Protein AF-A0A918GDE9-F1 (afdb_monomer)

Radius of gyration: 22.78 Å; Cα contacts (8 Å, |Δi|>4): 796; chains: 1; bounding box: 73×54×56 Å

Mean predicted aligned error: 9.69 Å

Nearest PDB structures (foldseek):
  4xm3-assembly1_A  TM=2.908E-01  e=9.818E+00  Enterobacteria phage HK620
  4xmy-assembly1_A  TM=1.840E-01  e=8.474E+00  Enterobacteria phage HK620

Sequence (317 aa):
MRHGALRALERIAQDNPDYRQMVVDAICAYLRTPYSAPAEEHGHLHAPLCPAGAGFAVPVADAAPTAAQGQPHQEHEVRLTAQQILREHLHPGQRSWPLRRPARAFWADIDLDLTGAVLVDLDLSECVIRDARFTGATFAGVTLFRATAFTRDVHFTEATFTTVVEFDDATFTTARFIDVKFASVAGFG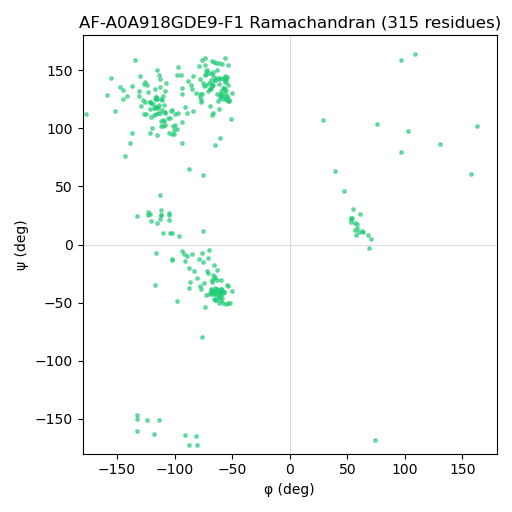KATFAGAADFTRATFTYNAAFTGANFTGIADFTRATFHSNAWFGAVPFAGDATFTAATFIGNAGFGRATFAGDVDFTGATLPPAGEIDLSAPSSWTDFTATTFNRGVPPKLAPFVSPPPGGSLPDMGQ

Structure (mmCIF, N/CA/C/O backbone):
data_AF-A0A918GDE9-F1
#
_entry.id   AF-A0A918GDE9-F1
#
loop_
_atom_site.group_PDB
_atom_site.id
_atom_site.type_symbol
_atom_site.label_atom_id
_atom_site.label_alt_id
_atom_site.label_comp_id
_atom_site.label_asym_id
_atom_site.label_entity_id
_atom_site.label_seq_id
_atom_site.pdbx_PDB_ins_code
_atom_site.Cartn_x
_atom_site.Cartn_y
_atom_site.Cartn_z
_atom_site.occupancy
_atom_site.B_iso_or_equiv
_atom_site.auth_seq_id
_atom_site.auth_comp_id
_atom_site.auth_asym_id
_atom_site.auth_atom_id
_atom_site.pdbx_PDB_model_num
ATOM 1 N N . MET A 1 1 ? -15.956 11.955 28.899 1.00 56.97 1 MET A N 1
ATOM 2 C CA . MET A 1 1 ? -17.062 10.993 28.667 1.00 56.97 1 MET A CA 1
ATOM 3 C C . MET A 1 1 ? -16.835 10.050 27.478 1.00 56.97 1 MET A C 1
ATOM 5 O O . MET A 1 1 ? -17.186 8.889 27.614 1.00 56.97 1 MET A O 1
ATOM 9 N N . ARG A 1 2 ? -16.223 10.470 26.355 1.00 67.44 2 ARG A N 1
ATOM 10 C CA . ARG A 1 2 ? -16.058 9.613 25.154 1.00 67.44 2 ARG A CA 1
ATOM 11 C C . ARG A 1 2 ? -15.151 8.381 25.347 1.00 67.44 2 ARG A C 1
ATOM 13 O O . ARG A 1 2 ? -15.552 7.285 24.982 1.00 67.44 2 ARG A O 1
ATOM 20 N N . HIS A 1 3 ? -14.010 8.524 26.026 1.00 64.62 3 HIS A N 1
ATOM 21 C CA . HIS A 1 3 ? -13.118 7.396 26.355 1.00 64.62 3 HIS A CA 1
ATOM 22 C C . HIS A 1 3 ? -13.803 6.267 27.150 1.00 64.62 3 HIS A C 1
ATOM 24 O O . HIS A 1 3 ? -13.601 5.090 26.864 1.00 64.62 3 HIS A O 1
ATOM 30 N N . GLY A 1 4 ? -14.653 6.618 28.123 1.00 68.94 4 GLY A N 1
ATOM 31 C CA . GLY A 1 4 ? -15.395 5.635 28.919 1.00 68.94 4 GLY A CA 1
ATOM 32 C C . GLY A 1 4 ? -16.440 4.870 28.103 1.00 68.94 4 GLY A C 1
ATOM 33 O O . GLY A 1 4 ? -16.661 3.692 28.361 1.00 68.94 4 GLY A O 1
ATOM 34 N N . ALA A 1 5 ? -17.035 5.510 27.091 1.00 76.69 5 ALA A N 1
ATOM 35 C CA . ALA A 1 5 ? -17.975 4.858 26.182 1.00 76.69 5 ALA A CA 1
ATOM 36 C C . ALA A 1 5 ? -17.269 3.855 25.253 1.00 76.69 5 ALA A C 1
ATOM 38 O O . ALA A 1 5 ? -17.749 2.736 25.110 1.00 76.69 5 ALA A O 1
ATOM 39 N N . LEU A 1 6 ? -16.102 4.212 24.698 1.00 78.25 6 LEU A N 1
ATOM 40 C CA . LEU A 1 6 ? -15.302 3.304 23.862 1.00 78.25 6 LEU A CA 1
ATOM 41 C C . LEU A 1 6 ? -14.891 2.039 24.628 1.00 78.25 6 LEU A C 1
ATOM 43 O O . LEU A 1 6 ? -15.143 0.932 24.164 1.00 78.25 6 LEU A O 1
ATOM 47 N N . ARG A 1 7 ? -14.362 2.194 25.849 1.00 75.94 7 ARG A N 1
ATOM 48 C CA . ARG A 1 7 ? -13.976 1.057 26.705 1.00 75.94 7 ARG A CA 1
ATOM 49 C C . ARG A 1 7 ? -15.173 0.223 27.187 1.00 75.94 7 ARG A C 1
ATOM 51 O O . ARG A 1 7 ? -15.026 -0.963 27.473 1.00 75.94 7 ARG A O 1
ATOM 58 N N . ALA A 1 8 ? -16.364 0.817 27.292 1.00 78.94 8 ALA A N 1
ATOM 59 C CA . ALA A 1 8 ? -17.583 0.073 27.607 1.00 78.94 8 ALA A CA 1
ATOM 60 C C . ALA A 1 8 ? -18.053 -0.784 26.418 1.00 78.94 8 ALA A C 1
ATOM 62 O O . ALA A 1 8 ? -18.388 -1.950 26.616 1.00 78.94 8 ALA A O 1
ATOM 63 N N . LEU A 1 9 ? -18.028 -0.231 25.198 1.00 80.75 9 LEU A N 1
ATOM 64 C CA . LEU A 1 9 ? -18.339 -0.965 23.965 1.00 80.75 9 LEU A CA 1
ATOM 65 C C . LEU A 1 9 ? -17.363 -2.124 23.742 1.00 80.75 9 LEU A C 1
ATOM 67 O O . LEU A 1 9 ? -17.789 -3.243 23.466 1.00 80.75 9 LEU A O 1
ATOM 71 N N . GLU A 1 10 ? -16.072 -1.867 23.952 1.00 83.19 10 GLU A N 1
ATOM 72 C CA . GLU A 1 10 ? -15.008 -2.869 23.896 1.00 83.19 10 GLU A CA 1
ATOM 73 C C . GLU A 1 10 ? -15.321 -4.082 24.783 1.00 83.19 10 GLU A C 1
ATOM 75 O O . GLU A 1 10 ? -15.318 -5.222 24.322 1.00 83.19 10 GLU A O 1
ATOM 80 N N . ARG A 1 11 ? -15.679 -3.839 26.051 1.00 82.88 11 ARG A N 1
ATOM 81 C CA . ARG A 1 11 ? -15.982 -4.907 27.010 1.00 82.88 11 ARG A CA 1
ATOM 82 C C . ARG A 1 11 ? -17.195 -5.740 26.590 1.00 82.88 11 ARG A C 1
ATOM 84 O O . ARG A 1 11 ? -17.180 -6.953 26.765 1.00 82.88 11 ARG A O 1
ATOM 91 N N . ILE A 1 12 ? -18.222 -5.108 26.019 1.00 82.19 12 ILE A N 1
ATOM 92 C CA . ILE A 1 12 ? -19.409 -5.816 25.515 1.00 82.19 12 ILE A CA 1
ATOM 93 C C . ILE A 1 12 ? -19.026 -6.737 24.351 1.00 82.19 12 ILE A C 1
ATOM 95 O O . ILE A 1 12 ? -19.396 -7.912 24.364 1.00 82.19 12 ILE A O 1
ATOM 99 N N . ALA A 1 13 ? -18.266 -6.233 23.375 1.00 84.44 13 ALA A N 1
ATOM 100 C CA . ALA A 1 13 ? -17.820 -7.013 22.217 1.00 84.44 13 ALA A CA 1
ATOM 101 C C . ALA A 1 13 ? -16.817 -8.120 22.577 1.00 84.44 13 ALA A C 1
ATOM 103 O O . ALA A 1 13 ? -16.792 -9.178 21.942 1.00 84.44 13 ALA A O 1
ATOM 104 N N . GLN A 1 14 ? -16.012 -7.916 23.620 1.00 86.62 14 GLN A N 1
ATOM 105 C CA . GLN A 1 14 ? -15.054 -8.915 24.074 1.00 86.62 14 GLN A CA 1
ATOM 106 C C . GLN A 1 14 ? -15.744 -10.219 24.507 1.00 86.62 14 GLN A C 1
ATOM 108 O O . GLN A 1 14 ? -15.276 -11.304 24.147 1.00 86.62 14 GLN A O 1
ATOM 113 N N . ASP A 1 15 ? -16.873 -10.109 25.211 1.00 86.56 15 ASP A N 1
ATOM 114 C CA . ASP A 1 15 ? -17.643 -11.252 25.717 1.00 86.56 15 ASP A CA 1
ATOM 115 C C . ASP A 1 15 ? -18.699 -11.769 24.721 1.00 86.56 15 ASP A C 1
ATOM 117 O O . ASP A 1 15 ? -19.256 -12.848 24.917 1.00 86.56 15 ASP A O 1
ATOM 121 N N . ASN A 1 16 ? -18.957 -11.036 23.632 1.00 88.69 16 ASN A N 1
ATOM 122 C CA . ASN A 1 16 ? -20.013 -11.342 22.668 1.00 88.69 16 ASN A CA 1
ATOM 123 C C . ASN A 1 16 ? -19.503 -11.157 21.224 1.00 88.69 16 ASN A C 1
ATOM 125 O O . ASN A 1 16 ? -19.533 -10.038 20.701 1.00 88.69 16 ASN A O 1
ATOM 129 N N . PRO A 1 17 ? -19.055 -12.240 20.558 1.00 90.44 17 PRO A N 1
ATOM 130 C CA . PRO A 1 17 ? -18.463 -12.169 19.223 1.00 90.44 17 PRO A CA 1
ATOM 131 C C . PRO A 1 17 ? -19.331 -11.482 18.164 1.00 90.44 17 PRO A C 1
ATOM 133 O O . PRO A 1 17 ? -18.796 -10.747 17.336 1.00 90.44 17 PRO A O 1
ATOM 136 N N . ASP A 1 18 ? -20.652 -11.646 18.243 1.00 92.06 18 ASP A N 1
ATOM 137 C CA . ASP A 1 18 ? -21.609 -11.080 17.284 1.00 92.06 18 ASP A CA 1
ATOM 138 C C . ASP A 1 18 ? -21.619 -9.540 17.267 1.00 92.06 18 ASP A C 1
ATOM 140 O O . ASP A 1 18 ? -22.008 -8.932 16.271 1.00 92.06 18 ASP A O 1
ATOM 144 N N . TYR A 1 19 ? -21.154 -8.886 18.339 1.00 92.75 19 TYR A N 1
ATOM 145 C CA . TYR A 1 19 ? -21.077 -7.422 18.414 1.00 92.75 19 TYR A CA 1
ATOM 146 C C . TYR A 1 19 ? -19.715 -6.855 17.998 1.00 92.75 19 TYR A C 1
ATOM 148 O O . TYR A 1 19 ? -19.577 -5.636 17.912 1.00 92.75 19 TYR A O 1
ATOM 156 N N . ARG A 1 20 ? -18.702 -7.689 17.726 1.00 95.62 20 ARG A N 1
ATOM 157 C CA . ARG A 1 20 ? -17.333 -7.215 17.450 1.00 95.62 20 ARG A CA 1
ATOM 158 C C . ARG A 1 20 ? -17.262 -6.329 16.216 1.00 95.62 20 ARG A C 1
ATOM 160 O O . ARG A 1 20 ? -16.761 -5.213 16.317 1.00 95.62 20 ARG A O 1
ATOM 167 N N . GLN A 1 21 ? -17.830 -6.779 15.095 1.00 97.00 21 GLN A N 1
ATOM 168 C CA . GLN A 1 21 ? -17.866 -5.970 13.874 1.00 97.00 21 GLN A CA 1
ATOM 169 C C . GLN A 1 21 ? -18.633 -4.665 14.104 1.00 97.00 21 GLN A C 1
ATOM 171 O O . GLN A 1 21 ? -18.144 -3.610 13.740 1.00 97.00 21 GLN A O 1
ATOM 176 N N . MET A 1 22 ? -19.769 -4.704 14.807 1.00 95.06 22 MET A N 1
ATOM 177 C CA . MET A 1 22 ? -20.554 -3.501 15.113 1.00 95.06 22 MET A CA 1
ATOM 178 C C . MET A 1 22 ? -19.769 -2.475 15.946 1.00 95.06 22 MET A C 1
ATOM 180 O O . MET A 1 22 ? -19.871 -1.271 15.711 1.00 95.06 22 MET A O 1
ATOM 184 N N . VAL A 1 23 ? -18.981 -2.931 16.925 1.00 95.06 23 VAL A N 1
ATOM 185 C CA . VAL A 1 23 ? -18.123 -2.046 17.727 1.00 95.06 23 VAL A CA 1
ATOM 186 C C . VAL A 1 23 ? -16.991 -1.471 16.881 1.00 95.06 23 VAL A C 1
ATOM 188 O O . VAL A 1 23 ? -16.729 -0.271 16.965 1.00 95.06 23 VAL A O 1
ATOM 191 N N . VAL A 1 24 ? -16.368 -2.284 16.028 1.00 97.25 24 VAL A N 1
ATOM 192 C CA . VAL A 1 24 ? -15.355 -1.819 15.071 1.00 97.25 24 VAL A CA 1
ATOM 193 C C . VAL A 1 24 ? -15.948 -0.794 14.106 1.00 97.25 24 VAL A C 1
ATOM 195 O O . VAL A 1 24 ? -15.371 0.277 13.948 1.00 97.25 24 VAL A O 1
ATOM 198 N N . ASP A 1 25 ? -17.134 -1.044 13.554 1.00 97.62 25 ASP A N 1
ATOM 199 C CA . ASP A 1 25 ? -17.842 -0.130 12.654 1.00 97.62 25 ASP A CA 1
ATOM 200 C C . ASP A 1 25 ? -18.123 1.215 13.330 1.00 97.62 25 ASP A C 1
ATOM 202 O O . ASP A 1 25 ? -17.969 2.267 12.709 1.00 97.62 25 ASP A O 1
ATOM 206 N N . ALA A 1 26 ? -18.488 1.208 14.616 1.00 96.56 26 ALA A N 1
ATOM 207 C CA . ALA A 1 26 ? -18.689 2.429 15.390 1.00 96.56 26 ALA A CA 1
ATOM 208 C C . ALA A 1 26 ? -17.378 3.211 15.596 1.00 96.56 26 ALA A C 1
ATOM 210 O O . ALA A 1 26 ? -17.369 4.439 15.478 1.00 96.56 26 ALA A O 1
ATOM 211 N N . ILE A 1 27 ? -16.265 2.518 15.864 1.00 96.62 27 ILE A N 1
ATOM 212 C CA . ILE A 1 27 ? -14.932 3.130 15.986 1.00 96.62 27 ILE A CA 1
ATOM 213 C C . ILE A 1 27 ? -14.479 3.705 14.636 1.00 96.62 27 ILE A C 1
ATOM 215 O O . ILE A 1 27 ? -14.057 4.858 14.563 1.00 96.62 27 ILE A O 1
ATOM 219 N N . CYS A 1 28 ? -14.624 2.939 13.557 1.00 98.38 28 CYS A N 1
ATOM 220 C CA . CYS A 1 28 ? -14.341 3.358 12.190 1.00 98.38 28 CYS A CA 1
ATOM 221 C C . CYS A 1 28 ? -15.187 4.571 11.780 1.00 98.38 28 CYS A C 1
ATOM 223 O O . CYS A 1 28 ? -14.652 5.552 11.268 1.00 98.38 28 CYS A O 1
ATOM 225 N N . ALA A 1 29 ? -16.493 4.563 12.061 1.00 97.88 29 ALA A N 1
ATOM 226 C CA . ALA A 1 29 ? -17.381 5.694 11.797 1.00 97.88 29 ALA A CA 1
ATOM 227 C C . ALA A 1 29 ? -16.946 6.958 12.551 1.00 97.88 29 ALA A C 1
ATOM 229 O O . ALA A 1 29 ? -16.998 8.053 11.992 1.00 97.88 29 ALA A O 1
ATOM 230 N N . TYR A 1 30 ? -16.476 6.814 13.793 1.00 96.12 30 TYR A N 1
ATOM 231 C CA . TYR A 1 30 ? -15.892 7.921 14.546 1.00 96.12 30 TYR A CA 1
ATOM 232 C C . TYR A 1 30 ? -14.600 8.444 13.894 1.00 96.12 30 TYR A C 1
ATOM 234 O O . TYR A 1 30 ? -14.481 9.650 13.674 1.00 96.12 30 TYR A O 1
ATOM 242 N N . LEU A 1 31 ? -13.668 7.564 13.514 1.00 97.12 31 LEU A N 1
ATOM 243 C CA . LEU A 1 31 ? -12.404 7.944 12.865 1.00 97.12 31 LEU A CA 1
ATOM 244 C C . LEU A 1 31 ? -12.608 8.615 11.496 1.00 97.12 31 LEU A C 1
ATOM 246 O O . LEU A 1 31 ? -11.845 9.515 11.142 1.00 97.12 31 LEU A O 1
ATOM 250 N N . ARG A 1 32 ? -13.673 8.252 10.769 1.00 97.50 32 ARG A N 1
ATOM 251 C CA . ARG A 1 32 ? -14.081 8.892 9.506 1.00 97.50 32 ARG A CA 1
ATOM 252 C C . ARG A 1 32 ? -14.650 10.304 9.669 1.00 97.50 32 ARG A C 1
ATOM 254 O O . ARG A 1 32 ? -14.825 10.999 8.671 1.00 97.50 32 ARG A O 1
ATOM 261 N N . THR A 1 33 ? -14.961 10.757 10.887 1.00 95.75 33 THR A N 1
ATOM 262 C CA . THR A 1 33 ? -15.392 12.152 11.071 1.00 95.75 33 THR A CA 1
ATOM 263 C C . THR A 1 33 ? -14.245 13.113 10.715 1.00 95.75 33 THR A C 1
ATOM 265 O O . THR A 1 33 ? -13.094 12.792 11.029 1.00 95.75 33 THR A O 1
ATOM 268 N N . PRO A 1 34 ? -14.514 14.268 10.066 1.00 92.69 34 PRO A N 1
ATOM 269 C CA . PRO A 1 34 ? -13.467 15.177 9.602 1.00 92.69 34 PRO A CA 1
ATOM 270 C C . PRO A 1 34 ? -12.499 15.580 10.713 1.00 92.69 34 PRO A C 1
ATOM 272 O O . PRO A 1 34 ? -12.917 15.899 11.828 1.00 92.69 34 PRO A O 1
ATOM 275 N N . TYR A 1 35 ? -11.208 15.587 10.395 1.00 90.25 35 TYR A N 1
ATOM 276 C CA . TYR A 1 35 ? -10.155 15.883 11.353 1.00 90.25 35 TYR A CA 1
ATOM 277 C C . TYR A 1 35 ? -8.982 16.575 10.677 1.00 90.25 35 TYR A C 1
ATOM 279 O O . TYR A 1 35 ? -8.534 16.151 9.615 1.00 90.25 35 TYR A O 1
ATOM 287 N N . SER A 1 36 ? -8.478 17.623 11.319 1.00 86.31 36 SER A N 1
ATOM 288 C CA . SER A 1 36 ? -7.224 18.261 10.942 1.00 86.31 36 SER A CA 1
ATOM 289 C C . SER A 1 36 ? -6.174 17.820 11.948 1.00 86.31 36 SER A C 1
ATOM 291 O O . SER A 1 36 ? -6.236 18.223 13.112 1.00 86.31 36 SER A O 1
ATOM 293 N N . ALA A 1 37 ? -5.244 16.972 11.510 1.00 77.31 37 ALA A N 1
ATOM 294 C CA . ALA A 1 37 ? -4.114 16.582 12.340 1.00 77.31 37 ALA A CA 1
ATOM 295 C C . ALA A 1 37 ? -3.295 17.831 12.728 1.00 77.31 37 ALA A C 1
ATOM 297 O O . ALA A 1 37 ? -3.195 18.762 11.917 1.00 77.31 37 ALA A O 1
ATOM 298 N N . PRO A 1 38 ? -2.739 17.894 13.952 1.00 74.44 38 PRO A N 1
ATOM 299 C CA . PRO A 1 38 ? -1.808 18.949 14.324 1.00 74.44 38 PRO A CA 1
ATOM 300 C C . PRO A 1 38 ? -0.659 18.986 13.315 1.00 74.44 38 PRO A C 1
ATOM 302 O O . PRO A 1 38 ? -0.237 17.942 12.821 1.00 74.44 38 PRO A O 1
ATOM 305 N N . ALA A 1 39 ? -0.157 20.180 12.995 1.00 63.78 39 ALA A N 1
ATOM 306 C CA . ALA 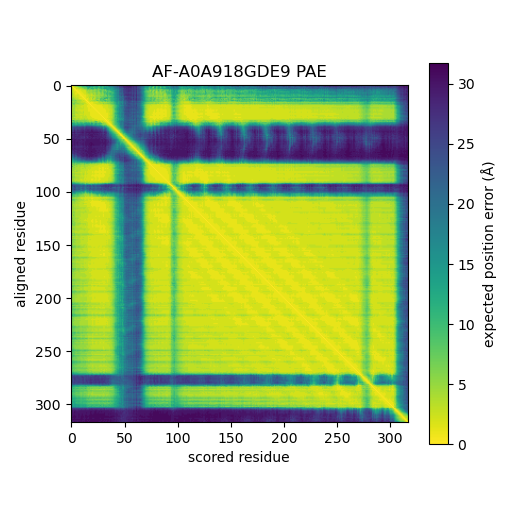A 1 39 ? 1.055 20.282 12.196 1.00 63.78 39 ALA A CA 1
ATOM 307 C C . ALA A 1 39 ? 2.189 19.602 12.969 1.00 63.78 39 ALA A C 1
ATOM 309 O O . ALA A 1 39 ? 2.518 20.009 14.081 1.00 63.78 39 ALA A O 1
ATOM 310 N N . GLU A 1 40 ? 2.738 18.537 12.402 1.00 55.22 40 GLU A N 1
ATOM 311 C CA . GLU A 1 40 ? 3.869 17.840 12.985 1.00 55.22 40 GLU A CA 1
ATOM 312 C C . GLU A 1 40 ? 5.109 18.743 12.969 1.00 55.22 40 GLU A C 1
ATOM 314 O O . GLU A 1 40 ? 5.661 19.041 11.910 1.00 55.22 40 GLU A O 1
ATOM 319 N N . GLU A 1 41 ? 5.588 19.148 14.148 1.00 42.47 41 GLU A N 1
ATOM 320 C CA . GLU A 1 41 ? 6.977 19.577 14.348 1.00 42.47 41 GLU A CA 1
ATOM 321 C C . GLU A 1 41 ? 7.891 18.338 14.367 1.00 42.47 41 GLU A C 1
ATOM 323 O O . GLU A 1 41 ? 8.552 18.045 15.360 1.00 42.47 41 GLU A O 1
ATOM 328 N N . HIS A 1 42 ? 7.929 17.552 13.289 1.00 43.41 42 HIS A N 1
ATOM 329 C CA . H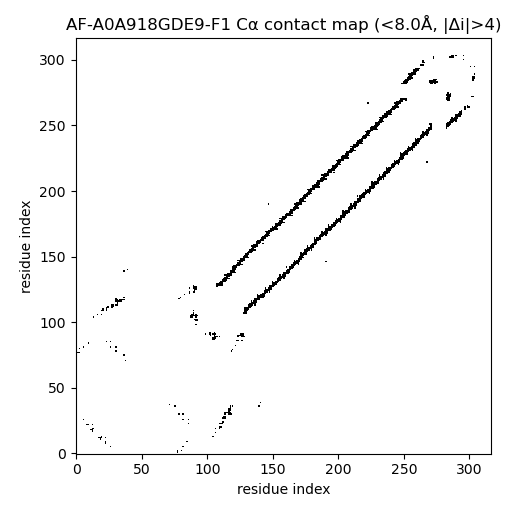IS A 1 42 ? 8.851 16.417 13.217 1.00 43.41 42 HIS A CA 1
ATOM 330 C C . HIS A 1 42 ? 10.149 16.812 12.523 1.00 43.41 42 HIS A C 1
ATOM 332 O O . HIS A 1 42 ? 10.355 16.648 11.320 1.00 43.41 42 HIS A O 1
ATOM 338 N N . GLY A 1 43 ? 11.057 17.318 13.358 1.00 36.25 43 GLY A N 1
ATOM 339 C CA . GLY A 1 43 ? 12.486 17.245 13.118 1.00 36.25 43 GLY A CA 1
ATOM 340 C C . GLY A 1 43 ? 12.950 15.787 13.020 1.00 36.25 43 GLY A C 1
ATOM 341 O O . GLY A 1 43 ? 12.669 14.963 13.881 1.00 36.25 43 GLY A O 1
ATOM 342 N N . HIS A 1 44 ? 13.691 15.500 11.954 1.00 35.06 44 HIS A N 1
ATOM 343 C CA . HIS A 1 44 ? 14.797 14.541 11.901 1.00 35.06 44 HIS A CA 1
ATOM 344 C C . HIS A 1 44 ? 14.662 13.218 12.681 1.00 35.06 44 HIS A C 1
ATOM 346 O O . HIS A 1 44 ? 15.512 12.932 13.518 1.00 35.06 44 HIS A O 1
ATOM 352 N N . LEU A 1 45 ? 13.708 12.341 12.363 1.00 35.22 45 LEU A N 1
ATOM 353 C CA . LEU A 1 45 ? 13.802 10.933 12.777 1.00 35.22 45 LEU A CA 1
ATOM 354 C C . LEU A 1 45 ? 13.360 10.000 11.649 1.00 35.22 45 LEU A C 1
ATOM 356 O O . LEU A 1 45 ? 12.195 9.659 11.517 1.00 35.22 45 LEU A O 1
ATOM 360 N N . HIS A 1 46 ? 14.323 9.652 10.795 1.00 31.53 46 HIS A N 1
ATOM 361 C CA . HIS A 1 46 ? 14.765 8.285 10.493 1.00 31.53 46 HIS A CA 1
ATOM 362 C C . HIS A 1 46 ? 15.562 8.318 9.184 1.00 31.53 46 HIS A C 1
ATOM 364 O O . HIS A 1 46 ? 15.019 8.404 8.084 1.00 31.53 46 HIS A O 1
ATOM 370 N N . ALA A 1 47 ? 16.889 8.272 9.318 1.00 29.59 47 ALA A N 1
ATOM 371 C CA . ALA A 1 47 ? 17.762 7.954 8.200 1.00 29.59 47 ALA A CA 1
ATOM 372 C C . ALA A 1 47 ? 17.369 6.566 7.654 1.00 29.59 47 ALA A C 1
ATOM 374 O O . ALA A 1 47 ? 17.187 5.644 8.459 1.00 29.59 47 ALA A O 1
ATOM 375 N N . PRO A 1 48 ? 17.254 6.382 6.327 1.00 35.41 48 PRO A N 1
ATOM 376 C CA . PRO A 1 48 ? 17.102 5.055 5.755 1.00 35.41 48 PRO A CA 1
ATOM 377 C C . PRO A 1 48 ? 18.289 4.200 6.204 1.00 35.41 48 PRO A C 1
ATOM 379 O O . PRO A 1 48 ? 19.435 4.650 6.131 1.00 35.41 48 PRO A O 1
ATOM 382 N N . LEU A 1 49 ? 18.042 2.963 6.633 1.00 31.16 49 LEU A N 1
ATOM 383 C CA . LEU A 1 49 ? 19.094 1.951 6.694 1.00 31.16 49 LEU A CA 1
ATOM 384 C C . LEU A 1 49 ? 19.557 1.663 5.252 1.00 31.16 49 LEU A C 1
ATOM 386 O O . LEU A 1 49 ? 19.061 0.764 4.583 1.00 31.16 49 LEU A O 1
ATOM 390 N N . CYS A 1 50 ? 20.495 2.471 4.766 1.00 30.91 50 CYS A N 1
ATOM 391 C CA . CYS A 1 50 ? 21.391 2.210 3.643 1.00 30.91 50 CYS A CA 1
ATOM 392 C C . CYS A 1 50 ? 22.822 2.531 4.123 1.00 30.91 50 CYS A C 1
ATOM 394 O O . CYS A 1 50 ? 22.989 3.408 4.975 1.00 30.91 50 CYS A O 1
ATOM 396 N N . PRO A 1 51 ? 23.848 1.784 3.675 1.00 28.08 51 PRO A N 1
ATOM 397 C CA . PRO A 1 51 ? 25.167 1.783 4.300 1.00 28.08 51 PRO A CA 1
ATOM 398 C C . PRO A 1 51 ? 25.860 3.152 4.228 1.00 28.08 51 PRO A C 1
ATOM 400 O O . PRO A 1 51 ? 25.622 3.957 3.333 1.00 28.08 51 PRO A O 1
ATOM 403 N N . ALA A 1 52 ? 26.685 3.394 5.244 1.00 28.83 52 ALA A N 1
ATOM 404 C CA . ALA A 1 52 ? 27.168 4.691 5.698 1.00 28.83 52 ALA A CA 1
ATOM 405 C C . ALA A 1 52 ? 27.916 5.550 4.660 1.00 28.83 52 ALA A C 1
ATOM 407 O O . ALA A 1 52 ? 28.808 5.065 3.970 1.00 28.83 52 ALA A O 1
ATOM 408 N N . GLY A 1 53 ? 27.669 6.866 4.727 1.00 30.16 53 GLY A N 1
ATOM 409 C CA . GLY A 1 53 ? 28.688 7.887 4.460 1.00 30.16 53 GLY A CA 1
ATOM 410 C C . GLY A 1 53 ? 28.292 9.002 3.491 1.00 30.16 53 GLY A C 1
ATOM 411 O O . GLY A 1 53 ? 28.638 8.922 2.324 1.00 30.16 53 GLY A O 1
ATOM 412 N N . ALA A 1 54 ? 27.662 10.073 3.989 1.00 28.58 54 ALA A N 1
ATOM 413 C CA . ALA A 1 54 ? 27.838 11.457 3.510 1.00 28.58 54 ALA A CA 1
ATOM 414 C C . ALA A 1 54 ? 27.001 12.404 4.390 1.00 28.58 54 ALA A C 1
ATOM 416 O O . ALA A 1 54 ? 25.775 12.330 4.404 1.00 28.58 54 ALA A O 1
ATOM 417 N N . GLY A 1 55 ? 27.663 13.262 5.169 1.00 28.12 55 GLY A N 1
ATOM 418 C CA . GLY A 1 55 ? 27.009 14.232 6.047 1.00 28.12 55 GLY A CA 1
ATOM 419 C C . GLY A 1 55 ? 26.707 15.548 5.336 1.00 28.12 55 GLY A C 1
ATOM 420 O O . GLY A 1 55 ? 27.556 16.052 4.610 1.00 28.12 55 GLY A O 1
ATOM 421 N N . PHE A 1 56 ? 25.540 16.133 5.614 1.00 27.97 56 PHE A N 1
ATOM 422 C CA . PHE A 1 56 ? 25.248 17.544 5.352 1.00 27.97 56 PHE A CA 1
ATOM 423 C C . PHE A 1 56 ? 24.346 18.111 6.458 1.00 27.97 56 PHE A C 1
ATOM 425 O O . PHE A 1 56 ? 23.362 17.487 6.850 1.00 27.97 56 PHE A O 1
ATOM 432 N N . ALA A 1 57 ? 24.716 19.286 6.976 1.00 25.98 57 ALA A N 1
ATOM 433 C CA . ALA A 1 57 ? 23.995 20.036 8.003 1.00 25.98 57 ALA A CA 1
ATOM 434 C C . ALA A 1 57 ? 23.063 21.082 7.364 1.00 25.98 57 ALA A C 1
ATOM 436 O O . ALA A 1 57 ? 23.421 21.686 6.353 1.00 25.98 57 ALA A O 1
ATOM 437 N N . VAL A 1 58 ? 21.902 21.334 7.978 1.00 30.92 58 VAL A N 1
ATOM 438 C CA . VAL A 1 58 ? 20.944 22.385 7.577 1.00 30.92 58 VAL A CA 1
ATOM 439 C C . VAL A 1 58 ? 20.685 23.311 8.782 1.00 30.92 58 VAL A C 1
ATOM 441 O O . VAL A 1 58 ? 20.567 22.797 9.895 1.00 30.92 58 VAL A O 1
ATOM 444 N N . PRO A 1 59 ? 20.633 24.651 8.614 1.00 28.44 59 PRO A N 1
ATOM 445 C CA . PRO A 1 59 ? 20.466 25.596 9.721 1.00 28.44 59 PRO A CA 1
ATOM 446 C C . PRO A 1 59 ? 18.990 25.788 10.115 1.00 28.44 59 PRO A C 1
ATOM 448 O O . PRO A 1 59 ? 18.104 25.788 9.261 1.00 28.44 59 PRO A O 1
ATOM 451 N N . VAL A 1 60 ? 18.747 25.987 11.415 1.00 28.78 60 VAL A N 1
ATOM 452 C CA . VAL A 1 60 ? 17.425 26.196 12.035 1.00 28.78 60 VAL A CA 1
ATOM 453 C C . VAL A 1 60 ? 17.130 27.696 12.146 1.00 28.78 60 VAL A C 1
ATOM 455 O O . VAL A 1 60 ? 17.997 28.457 12.575 1.00 28.78 60 VAL A O 1
ATOM 458 N N . ALA A 1 61 ? 15.918 28.119 11.781 1.00 30.59 61 ALA A N 1
ATOM 459 C CA . ALA A 1 61 ? 15.407 29.466 12.035 1.00 30.59 61 ALA A CA 1
ATOM 460 C C . ALA A 1 61 ? 14.297 29.415 13.097 1.00 30.59 61 ALA A C 1
ATOM 462 O O . ALA A 1 61 ? 13.352 28.639 12.967 1.00 30.59 61 ALA A O 1
ATOM 463 N N . ASP A 1 62 ? 14.439 30.249 14.130 1.00 33.62 62 ASP A N 1
ATOM 464 C CA . ASP A 1 62 ? 13.510 30.402 15.254 1.00 33.62 62 ASP A CA 1
ATOM 465 C C . ASP A 1 62 ? 12.168 31.021 14.837 1.00 33.62 62 ASP A C 1
ATOM 467 O O . ASP A 1 62 ? 12.129 32.045 14.149 1.00 33.62 62 ASP A O 1
ATOM 471 N N . ALA A 1 63 ? 11.069 30.487 15.376 1.00 30.23 63 ALA A N 1
ATOM 472 C CA . ALA A 1 63 ? 9.819 31.228 15.526 1.00 30.23 63 ALA A CA 1
ATOM 473 C C . ALA A 1 63 ? 9.085 30.810 16.813 1.00 30.23 63 ALA A C 1
ATOM 475 O O . ALA A 1 63 ? 8.810 29.637 17.047 1.00 30.23 63 ALA A O 1
ATOM 476 N N . ALA A 1 64 ? 8.784 31.802 17.653 1.00 31.25 64 ALA A N 1
ATOM 477 C CA . ALA A 1 64 ? 8.092 31.667 18.933 1.00 31.25 64 ALA A CA 1
ATOM 478 C C . ALA A 1 64 ? 6.563 31.457 18.772 1.00 31.25 64 ALA A C 1
ATOM 480 O O . ALA A 1 64 ? 5.998 31.846 17.748 1.00 31.25 64 ALA A O 1
ATOM 481 N N . PRO A 1 65 ? 5.865 30.898 19.785 1.00 43.81 65 PRO A N 1
ATOM 482 C CA . PRO A 1 65 ? 4.504 30.385 19.636 1.00 43.81 65 PRO A CA 1
ATOM 483 C C . PRO A 1 65 ? 3.436 31.387 20.091 1.00 43.81 65 PRO A C 1
ATOM 485 O O . PRO A 1 65 ? 3.663 32.160 21.025 1.00 43.81 65 PRO A O 1
ATOM 488 N N . THR A 1 66 ? 2.214 31.320 19.542 1.00 33.88 66 THR A N 1
ATOM 489 C CA . THR A 1 66 ? 1.018 31.696 20.325 1.00 33.88 66 THR A CA 1
ATOM 490 C C . THR A 1 66 ? -0.315 31.119 19.815 1.00 33.88 66 THR A C 1
ATOM 492 O O . THR A 1 66 ? -0.714 31.340 18.680 1.00 33.88 66 THR A O 1
ATOM 495 N N . ALA A 1 67 ? -1.026 30.501 20.771 1.00 36.50 67 ALA A N 1
ATOM 496 C CA . ALA A 1 67 ? -2.483 30.453 20.981 1.00 36.50 67 ALA A CA 1
ATOM 497 C C . ALA A 1 67 ? -3.397 29.563 20.099 1.00 36.50 67 ALA A C 1
ATOM 499 O O . ALA A 1 67 ? -3.802 29.961 19.015 1.00 36.50 67 ALA A O 1
ATOM 500 N N . ALA A 1 68 ? -3.837 28.424 20.678 1.00 37.25 68 ALA A N 1
ATOM 501 C CA . ALA A 1 68 ? -5.240 27.938 20.800 1.00 37.25 68 ALA A CA 1
ATOM 502 C C . ALA A 1 68 ? -5.309 26.397 21.012 1.00 37.25 68 ALA A C 1
ATOM 504 O O . ALA A 1 68 ? -5.863 25.661 20.202 1.00 37.25 68 ALA A O 1
ATOM 505 N N . GLN A 1 69 ? -4.725 25.868 22.095 1.0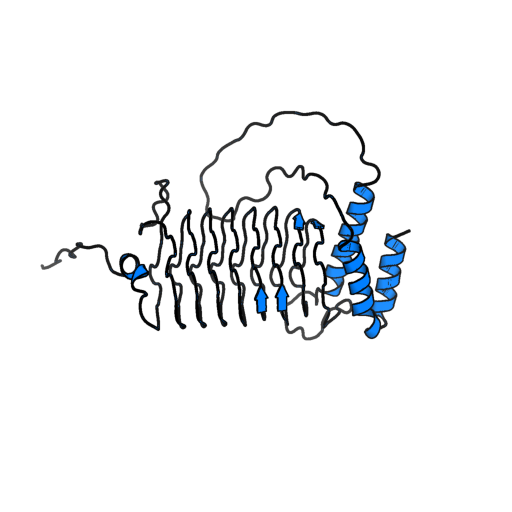0 46.97 69 GLN A N 1
ATOM 506 C CA . GLN A 1 69 ? -4.403 24.429 22.231 1.00 46.97 69 GLN A CA 1
ATOM 507 C C . GLN A 1 69 ? -5.437 23.550 22.984 1.00 46.97 69 GLN A C 1
ATOM 509 O O . GLN A 1 69 ? -5.173 22.385 23.256 1.00 46.97 69 GLN A O 1
ATOM 514 N N . GLY A 1 70 ? -6.623 24.058 23.344 1.00 45.84 70 GLY A N 1
ATOM 515 C CA . GLY A 1 70 ? -7.508 23.370 24.309 1.00 45.84 70 GLY A CA 1
ATOM 516 C C . GLY A 1 70 ? -8.425 22.258 23.769 1.00 45.84 70 GLY A C 1
ATOM 517 O O . GLY A 1 70 ? -8.854 21.400 24.533 1.00 45.84 70 GLY A O 1
ATOM 518 N N . GLN A 1 71 ? -8.749 22.259 22.475 1.00 53.53 71 GLN A N 1
ATOM 519 C CA . GLN A 1 71 ? -9.767 21.380 21.867 1.00 53.53 71 GLN A CA 1
ATOM 520 C C . GLN A 1 71 ? -9.207 20.401 20.810 1.00 53.53 71 GLN A C 1
ATOM 522 O O . GLN A 1 71 ? -9.658 19.254 20.783 1.00 53.53 71 GLN A O 1
ATOM 527 N N . PRO A 1 72 ? -8.186 20.774 20.005 1.00 62.59 72 PRO A N 1
ATOM 528 C CA . PRO A 1 72 ? -7.532 19.854 19.068 1.00 62.59 72 PRO A CA 1
ATOM 529 C C . PRO A 1 72 ? -6.798 18.701 19.764 1.00 62.59 72 PRO A C 1
ATOM 531 O O . PRO A 1 72 ? -6.849 17.569 19.291 1.00 62.59 72 PRO A O 1
ATOM 534 N N . HIS A 1 73 ? -6.157 18.971 20.908 1.00 71.25 73 HIS A N 1
ATOM 535 C CA . HIS A 1 73 ? -5.374 17.969 21.639 1.00 71.25 73 HIS A CA 1
ATOM 536 C C . HIS A 1 73 ? -6.260 16.872 22.241 1.00 71.25 73 HIS A C 1
ATOM 538 O O . HIS A 1 73 ? -5.929 15.695 22.152 1.00 71.25 73 HIS A O 1
ATOM 544 N N . GLN A 1 74 ? -7.430 17.229 22.782 1.00 81.62 74 GLN A N 1
ATOM 545 C CA . GLN A 1 74 ? -8.334 16.235 23.364 1.00 81.62 74 GLN A CA 1
ATOM 546 C C . GLN A 1 74 ? -8.921 15.295 22.300 1.00 81.62 74 GLN A C 1
ATOM 548 O O . GLN A 1 74 ? -9.051 14.100 22.541 1.00 81.62 74 GLN A O 1
ATOM 553 N N . GLU A 1 75 ? -9.286 15.816 21.127 1.00 89.38 75 GLU A N 1
ATOM 554 C CA . GLU A 1 75 ? -9.790 14.991 20.020 1.00 89.38 75 GLU A CA 1
ATOM 555 C C . GLU A 1 75 ? -8.681 14.101 19.433 1.00 89.38 75 GLU A C 1
ATOM 557 O O . GLU A 1 75 ? -8.932 12.933 19.144 1.00 89.38 75 GLU A O 1
ATOM 562 N N . HIS A 1 76 ? -7.452 14.621 19.329 1.00 89.75 76 HIS A N 1
ATOM 563 C CA . HIS A 1 76 ? -6.271 13.848 18.938 1.00 89.75 76 HIS A CA 1
ATOM 564 C C . HIS A 1 76 ? -6.072 12.622 19.843 1.00 89.75 76 HIS A C 1
ATOM 566 O O . HIS A 1 76 ? -6.006 11.496 19.356 1.00 89.75 76 HIS A O 1
ATOM 572 N N . GLU A 1 77 ? -6.080 12.812 21.166 1.00 89.44 77 GLU A N 1
ATOM 573 C CA . GLU A 1 77 ? -5.930 11.721 22.142 1.00 89.44 77 GLU A CA 1
ATOM 574 C C . GLU A 1 77 ? -7.031 10.651 22.027 1.00 89.44 77 GLU A C 1
ATOM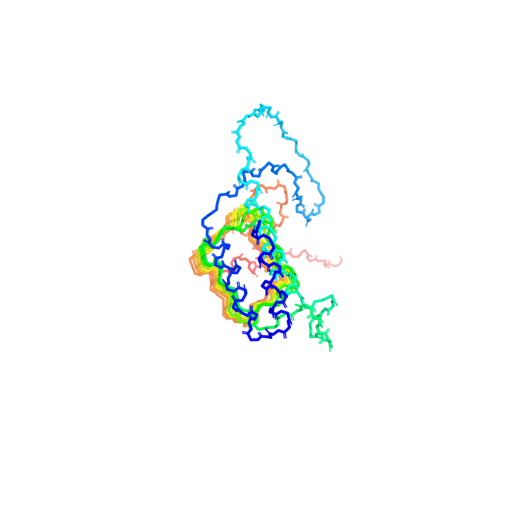 576 O O . GLU A 1 77 ? -6.757 9.451 22.142 1.00 89.44 77 GLU A O 1
ATOM 581 N N . VAL A 1 78 ? -8.281 11.05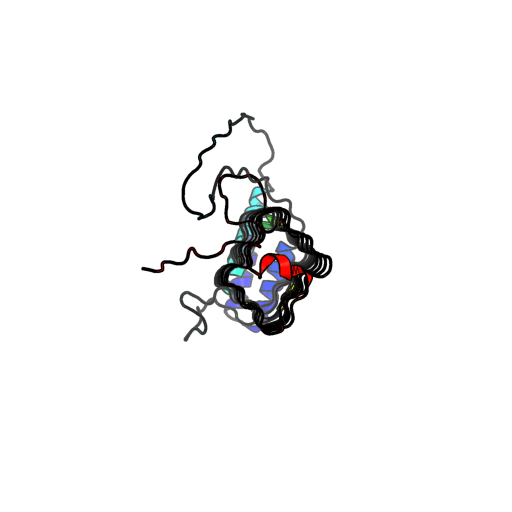7 21.765 1.00 91.94 78 VAL A N 1
ATOM 582 C CA . VAL A 1 78 ? -9.395 10.108 21.582 1.00 91.94 78 VAL A CA 1
ATOM 583 C C . VAL A 1 78 ? -9.204 9.285 20.307 1.00 91.94 78 VAL A C 1
ATOM 585 O O . VAL A 1 78 ? -9.467 8.082 20.318 1.00 91.94 78 VAL A O 1
ATOM 588 N N . ARG A 1 79 ? -8.720 9.897 19.222 1.00 94.38 79 ARG A N 1
ATOM 589 C CA . ARG A 1 79 ? -8.441 9.208 17.952 1.00 94.38 79 ARG A CA 1
ATOM 590 C C . ARG A 1 79 ? -7.281 8.233 18.066 1.00 94.38 79 ARG A C 1
ATOM 592 O O . ARG A 1 79 ? -7.419 7.097 17.619 1.00 94.38 79 ARG A O 1
ATOM 599 N N . LEU A 1 80 ? -6.205 8.627 18.747 1.00 93.75 80 LEU A N 1
ATOM 600 C CA . LEU A 1 80 ? -5.108 7.716 19.075 1.00 93.75 80 LEU A CA 1
ATOM 601 C C . LEU A 1 80 ? -5.610 6.531 19.906 1.00 93.75 80 LEU A C 1
ATOM 603 O O . LEU A 1 80 ? -5.283 5.384 19.613 1.00 93.75 80 LEU A O 1
ATOM 607 N N . THR A 1 81 ? -6.486 6.778 20.884 1.00 93.31 81 THR A N 1
ATOM 608 C CA . THR A 1 81 ? -7.095 5.692 21.666 1.00 93.31 81 THR A CA 1
ATOM 609 C C . THR A 1 81 ? -7.973 4.781 20.804 1.00 93.31 81 THR A C 1
ATOM 611 O O . THR A 1 81 ? -7.926 3.564 20.958 1.00 93.31 81 THR A O 1
ATOM 614 N N . ALA A 1 82 ? -8.762 5.339 19.885 1.00 95.31 82 ALA A N 1
ATOM 615 C CA . ALA A 1 82 ? -9.578 4.568 18.950 1.00 95.31 82 ALA A CA 1
ATOM 616 C C . ALA A 1 82 ? -8.718 3.672 18.040 1.00 95.31 82 ALA A C 1
ATOM 618 O O . ALA A 1 82 ? -9.004 2.481 17.921 1.00 95.31 82 ALA A O 1
ATOM 619 N N . GLN A 1 83 ? -7.634 4.206 17.466 1.00 97.44 83 GLN A N 1
ATOM 620 C CA . GLN A 1 83 ? -6.663 3.428 16.686 1.00 97.44 83 GLN A CA 1
ATOM 621 C C . GLN A 1 83 ? -6.000 2.330 17.528 1.00 97.44 83 GLN A C 1
ATOM 623 O O . GLN A 1 83 ? -5.863 1.200 17.065 1.00 97.44 83 GLN A O 1
ATOM 628 N N . GLN A 1 84 ? -5.651 2.630 18.782 1.00 94.88 84 GLN A N 1
ATOM 629 C CA . GLN A 1 84 ? -5.055 1.658 19.695 1.00 94.88 84 GLN A CA 1
ATOM 630 C C . GLN A 1 84 ? -6.009 0.501 20.023 1.00 94.88 84 GLN A C 1
ATOM 632 O O . GLN A 1 84 ? -5.566 -0.643 20.087 1.00 94.88 84 GLN A O 1
ATOM 637 N N . ILE A 1 85 ? -7.308 0.771 20.199 1.00 93.50 85 ILE A N 1
ATOM 638 C CA . ILE A 1 85 ? -8.322 -0.276 20.415 1.00 93.50 85 ILE A CA 1
ATOM 639 C C . ILE A 1 85 ? -8.431 -1.174 19.176 1.00 93.50 85 ILE A C 1
ATOM 641 O O . ILE A 1 85 ? -8.455 -2.396 19.312 1.00 93.50 85 ILE A O 1
ATOM 645 N N . LEU A 1 86 ? -8.447 -0.595 17.965 1.00 96.62 86 LEU A N 1
ATOM 646 C CA . LEU A 1 86 ? -8.426 -1.390 16.730 1.00 96.62 86 LEU A CA 1
ATOM 647 C C . LEU A 1 86 ? -7.187 -2.290 16.687 1.00 96.62 86 LEU A C 1
ATOM 649 O O . LEU A 1 86 ? -7.317 -3.499 16.512 1.00 96.62 86 LEU A O 1
ATOM 653 N N . ARG A 1 87 ? -5.997 -1.724 16.914 1.00 95.44 87 ARG A N 1
ATOM 654 C CA . ARG A 1 87 ? -4.737 -2.475 16.956 1.00 95.44 87 ARG A CA 1
ATOM 655 C C . ARG A 1 87 ? -4.796 -3.642 17.942 1.00 95.44 87 ARG A C 1
ATOM 657 O O . ARG A 1 87 ? -4.461 -4.764 17.579 1.00 95.44 87 ARG A O 1
ATOM 664 N N . GLU A 1 88 ? -5.220 -3.386 19.176 1.00 93.31 88 GLU A N 1
ATOM 665 C CA . GLU A 1 88 ? -5.262 -4.383 20.252 1.00 93.31 88 GLU A CA 1
ATOM 666 C C . GLU A 1 88 ? -6.113 -5.605 19.880 1.00 93.31 88 GLU A C 1
ATOM 668 O O . GLU A 1 88 ? -5.709 -6.742 20.131 1.00 93.31 88 GLU A O 1
ATOM 673 N N . HIS A 1 89 ? -7.253 -5.382 19.224 1.00 95.00 89 HIS A N 1
ATOM 674 C CA . HIS A 1 89 ? -8.168 -6.456 18.844 1.00 95.00 89 HIS A CA 1
ATOM 675 C C . HIS A 1 89 ? -7.853 -7.108 17.498 1.00 95.00 89 HIS A C 1
ATOM 677 O O . HIS A 1 89 ? -8.268 -8.241 17.270 1.00 95.00 89 HIS A O 1
ATOM 683 N N . LEU A 1 90 ? -7.097 -6.455 16.618 1.00 95.94 90 LEU A N 1
ATOM 684 C CA . LEU A 1 90 ? -6.662 -7.033 15.341 1.00 95.94 90 LEU A CA 1
ATOM 685 C C . LEU A 1 90 ? -5.317 -7.757 15.447 1.00 95.94 90 LEU A C 1
ATOM 687 O O . LEU A 1 90 ? -4.949 -8.522 14.556 1.00 95.94 90 LEU A O 1
ATOM 691 N N . HIS A 1 91 ? -4.578 -7.544 16.532 1.00 94.25 91 HIS A N 1
ATOM 692 C CA . HIS A 1 91 ? -3.303 -8.196 16.772 1.00 94.25 91 HIS A CA 1
ATOM 693 C C . HIS A 1 91 ? -3.512 -9.584 17.413 1.00 94.25 91 HIS A C 1
ATOM 695 O O . HIS A 1 91 ? -3.952 -9.688 18.562 1.00 94.25 91 HIS A O 1
ATOM 701 N N . PRO A 1 92 ? -3.155 -10.692 16.739 1.00 89.69 92 PRO A N 1
ATOM 702 C CA . PRO A 1 92 ? -3.451 -12.040 17.210 1.00 89.69 92 PRO A CA 1
ATOM 703 C C . PRO A 1 92 ? -2.528 -12.510 18.351 1.00 89.69 92 PRO A C 1
ATOM 705 O O . PRO A 1 92 ? -2.779 -13.557 18.945 1.00 89.69 92 PRO A O 1
ATOM 708 N N . GLY A 1 93 ? -1.491 -11.741 18.696 1.00 82.00 93 GLY A N 1
ATOM 709 C CA . GLY A 1 93 ? -0.510 -12.032 19.750 1.00 82.00 93 GLY A CA 1
ATOM 710 C C . GLY A 1 93 ? 0.866 -12.384 19.178 1.00 82.00 93 GLY A C 1
ATOM 711 O O . GLY A 1 93 ? 0.993 -12.670 17.993 1.00 82.00 93 GLY A O 1
ATOM 712 N N . GLN A 1 94 ? 1.915 -12.346 20.008 1.00 66.44 94 GLN A N 1
ATOM 713 C CA . GLN A 1 94 ? 3.277 -12.600 19.528 1.00 66.44 94 GLN A CA 1
ATOM 714 C C . GLN A 1 94 ? 3.488 -14.069 19.114 1.00 66.44 94 GLN A C 1
ATOM 716 O O . GLN A 1 94 ? 3.209 -14.983 19.894 1.00 66.44 94 GLN A O 1
ATOM 721 N N . ARG A 1 95 ? 4.111 -14.228 17.932 1.00 52.50 95 ARG A N 1
ATOM 722 C CA . ARG A 1 95 ? 4.614 -15.435 17.229 1.00 52.50 95 ARG A CA 1
ATOM 723 C C . ARG A 1 95 ? 3.748 -15.950 16.071 1.00 52.50 95 ARG A C 1
ATOM 725 O O . ARG A 1 95 ? 2.839 -16.741 16.269 1.00 52.50 95 ARG A O 1
ATOM 732 N N . SER A 1 96 ? 4.162 -15.547 14.865 1.00 50.75 96 SER A N 1
ATOM 733 C CA . SER A 1 96 ? 3.987 -16.179 13.543 1.00 50.75 96 SER A CA 1
ATOM 734 C C . SER A 1 96 ? 2.737 -17.043 13.338 1.00 50.75 96 SER A C 1
ATOM 736 O O . SER A 1 96 ? 2.659 -18.186 13.796 1.00 50.75 96 SER A O 1
ATOM 738 N N . TRP A 1 97 ? 1.804 -16.501 12.555 1.00 48.25 97 TRP A N 1
ATOM 739 C CA . TRP A 1 97 ? 0.630 -17.196 12.034 1.00 48.25 97 TRP A CA 1
ATOM 740 C C . TRP A 1 97 ? 1.002 -18.455 11.217 1.00 48.25 97 TRP A C 1
ATOM 742 O O . TRP A 1 97 ? 1.974 -18.414 10.461 1.00 48.25 97 TRP A O 1
ATOM 752 N N . PRO A 1 98 ? 0.226 -19.556 11.307 1.00 52.09 98 PRO A N 1
ATOM 753 C CA . PRO A 1 98 ? -0.959 -19.737 12.148 1.00 52.09 98 PRO A CA 1
ATOM 754 C C . PRO A 1 98 ? -0.609 -20.018 13.619 1.00 52.09 98 PRO A C 1
ATOM 756 O O . PRO A 1 98 ? 0.134 -20.946 13.943 1.00 52.09 98 PRO A O 1
ATOM 759 N N . LEU A 1 99 ? -1.191 -19.229 14.531 1.00 57.50 99 LEU A N 1
ATOM 760 C CA . LEU A 1 99 ? -1.036 -19.414 15.976 1.00 57.50 99 LEU A CA 1
ATOM 761 C C . LEU A 1 99 ? -1.763 -20.678 16.448 1.00 57.50 99 LEU A C 1
ATOM 763 O O . LEU A 1 99 ? -2.911 -20.925 16.089 1.00 57.50 99 LEU A O 1
ATOM 767 N N . ARG A 1 100 ? -1.136 -21.442 17.355 1.00 55.41 100 ARG A N 1
ATOM 768 C CA . ARG A 1 100 ? -1.797 -22.575 18.037 1.00 55.41 100 ARG A CA 1
ATOM 769 C C . ARG A 1 100 ? -2.942 -22.124 18.952 1.00 55.41 100 ARG A C 1
ATOM 771 O O . ARG A 1 100 ? -3.868 -22.900 19.173 1.00 55.41 100 ARG A O 1
ATOM 778 N N . ARG A 1 101 ? -2.862 -20.903 19.500 1.00 60.91 101 ARG A N 1
ATOM 779 C CA . ARG A 1 101 ? -3.926 -20.208 20.244 1.00 60.91 101 ARG A CA 1
ATOM 780 C C . ARG A 1 101 ? -3.744 -18.691 20.091 1.00 60.91 101 ARG A C 1
ATOM 782 O O . ARG A 1 101 ? -2.732 -18.190 20.578 1.00 60.91 101 ARG A O 1
ATOM 789 N N . PRO A 1 102 ? -4.676 -17.977 19.442 1.00 70.81 102 PRO A N 1
ATOM 790 C CA . PRO A 1 102 ? -4.657 -16.518 19.408 1.00 70.81 102 PRO A CA 1
ATOM 791 C C . PRO A 1 102 ? -4.776 -15.911 20.811 1.00 70.81 102 PRO A C 1
ATOM 793 O O . PRO A 1 102 ? -5.309 -16.541 21.732 1.00 70.81 102 PRO A O 1
ATOM 796 N N . ALA A 1 103 ? -4.299 -14.678 20.969 1.00 78.56 103 ALA A N 1
ATOM 797 C CA . ALA A 1 103 ? -4.510 -13.874 22.163 1.00 78.56 103 ALA A CA 1
ATOM 798 C C . ALA A 1 103 ? -6.011 -13.746 22.451 1.00 78.56 103 ALA A C 1
ATOM 800 O O . ALA A 1 103 ? -6.825 -13.609 21.543 1.00 78.56 103 ALA A O 1
ATOM 801 N N . ARG A 1 104 ? -6.395 -13.757 23.731 1.00 78.31 104 ARG A N 1
ATOM 802 C CA . ARG A 1 104 ? -7.812 -13.687 24.126 1.00 78.31 104 ARG A CA 1
ATOM 803 C C . ARG A 1 104 ? -8.507 -12.413 23.624 1.00 78.31 104 ARG A C 1
ATOM 805 O O . ARG A 1 104 ? -9.706 -12.452 23.370 1.00 78.31 104 ARG A O 1
ATOM 812 N N . ALA A 1 105 ? -7.764 -11.316 23.500 1.00 85.06 105 ALA A N 1
ATOM 813 C CA . ALA A 1 105 ? -8.263 -10.039 22.996 1.00 85.06 105 ALA A CA 1
ATOM 814 C C . ALA A 1 105 ? -8.465 -10.025 21.470 1.00 85.06 105 ALA A C 1
ATOM 816 O O . ALA A 1 105 ? -9.151 -9.145 20.970 1.00 85.06 105 ALA A O 1
ATOM 817 N N . PHE A 1 106 ? -7.920 -10.992 20.728 1.00 91.38 106 PHE A N 1
ATOM 818 C CA . PHE A 1 106 ? -7.985 -10.998 19.271 1.00 91.38 106 PHE A CA 1
ATOM 819 C C . PHE A 1 106 ? -9.396 -11.285 18.746 1.00 91.38 106 PHE A C 1
ATOM 821 O O . PHE A 1 106 ? -10.059 -12.248 19.152 1.00 91.38 106 PHE A O 1
ATOM 828 N N . TRP A 1 107 ? -9.831 -10.466 17.797 1.00 94.12 107 TRP A N 1
ATOM 829 C CA . TRP A 1 107 ? -11.085 -10.578 17.073 1.00 94.12 107 TRP A CA 1
ATOM 830 C C . TRP A 1 107 ? -10.781 -10.967 15.622 1.00 94.12 107 TRP A C 1
ATOM 832 O O . TRP A 1 107 ? -10.281 -10.168 14.837 1.00 94.12 107 TRP A O 1
ATOM 842 N N . ALA A 1 108 ? -11.077 -12.220 15.277 1.00 92.25 108 ALA A N 1
ATOM 843 C CA . ALA A 1 108 ? -10.933 -12.724 13.915 1.00 92.25 108 ALA A CA 1
ATOM 844 C C . ALA A 1 108 ? -12.034 -12.186 12.983 1.00 92.25 108 ALA A C 1
ATOM 846 O O . ALA A 1 108 ? -13.103 -11.787 13.445 1.00 92.25 108 ALA A O 1
ATOM 847 N N . ASP A 1 109 ? -11.772 -12.248 11.674 1.00 94.62 109 ASP A N 1
ATOM 848 C CA . ASP A 1 109 ? -12.727 -11.965 10.591 1.00 94.62 109 ASP A CA 1
ATOM 849 C C . ASP A 1 109 ? -13.309 -10.537 10.560 1.00 94.62 109 ASP A C 1
ATOM 851 O O . ASP A 1 109 ? -14.391 -10.313 10.012 1.00 94.62 109 ASP A O 1
ATOM 855 N N . ILE A 1 110 ? -12.561 -9.572 11.103 1.00 97.94 110 ILE A N 1
ATOM 856 C CA . ILE A 1 110 ? -12.950 -8.160 11.190 1.00 97.94 110 ILE A CA 1
ATOM 857 C C . ILE A 1 110 ? -12.620 -7.389 9.911 1.00 97.94 110 ILE A C 1
ATOM 859 O O . ILE A 1 110 ? -11.495 -7.455 9.408 1.00 97.94 110 ILE A O 1
ATOM 863 N N . ASP A 1 111 ? -13.591 -6.599 9.458 1.00 98.62 111 ASP A N 1
ATOM 864 C CA . ASP A 1 111 ? -13.440 -5.616 8.388 1.00 98.62 111 ASP A CA 1
ATOM 865 C C . ASP A 1 111 ? -13.209 -4.210 8.941 1.00 98.62 111 ASP A C 1
ATOM 867 O O . ASP A 1 111 ? -13.799 -3.827 9.954 1.00 98.62 111 ASP A O 1
ATOM 871 N N . LEU A 1 112 ? -12.410 -3.414 8.231 1.00 98.69 112 LEU A N 1
ATOM 872 C CA . LEU A 1 112 ? -12.205 -1.996 8.516 1.00 98.69 112 LEU A CA 1
ATOM 873 C C . LEU A 1 112 ? -12.717 -1.123 7.370 1.00 98.69 112 LEU A C 1
ATOM 875 O O . LEU A 1 112 ? -12.276 -1.266 6.232 1.00 98.69 112 LEU A O 1
ATOM 879 N N . ASP A 1 113 ? -13.580 -0.156 7.682 1.00 98.81 113 ASP A N 1
ATOM 880 C CA . ASP A 1 113 ? -13.944 0.929 6.763 1.00 98.81 113 ASP A CA 1
ATOM 881 C C . ASP A 1 113 ? -13.486 2.284 7.310 1.00 98.81 113 ASP A C 1
ATOM 883 O O . ASP A 1 113 ? -14.168 2.948 8.094 1.00 98.81 113 ASP A O 1
ATOM 887 N N . LEU A 1 114 ? -12.305 2.695 6.866 1.00 98.69 114 LEU A N 1
ATOM 888 C CA . LEU A 1 114 ? -11.656 3.959 7.192 1.00 98.69 114 LEU A CA 1
ATOM 889 C C . LEU A 1 114 ? -11.596 4.872 5.956 1.00 98.69 114 LEU A C 1
ATOM 891 O O . LEU A 1 114 ? -10.704 5.708 5.831 1.00 98.69 114 LEU A O 1
ATOM 895 N N . THR A 1 115 ? -12.570 4.729 5.050 1.00 98.75 115 THR A N 1
ATOM 896 C CA . THR A 1 115 ? -12.734 5.580 3.863 1.00 98.75 115 THR A CA 1
ATOM 897 C C . THR A 1 115 ? -12.762 7.060 4.252 1.00 98.75 115 THR A C 1
ATOM 899 O O . THR A 1 115 ? -13.585 7.476 5.069 1.00 98.75 115 THR A O 1
ATOM 902 N N . GLY A 1 116 ? -11.871 7.859 3.662 1.00 98.06 116 GLY A N 1
ATOM 903 C CA . GLY A 1 116 ? -11.761 9.299 3.907 1.00 98.06 116 GLY A CA 1
ATOM 904 C C . GLY A 1 116 ? -11.275 9.693 5.307 1.00 98.06 116 GLY A C 1
ATOM 905 O O . GLY A 1 116 ? -11.325 10.873 5.651 1.00 98.06 116 GLY A O 1
ATOM 906 N N . ALA A 1 117 ? -10.837 8.740 6.138 1.00 98.38 117 ALA A N 1
ATOM 907 C CA . ALA A 1 117 ? -10.347 9.038 7.480 1.00 98.38 117 ALA A CA 1
ATOM 908 C C . ALA A 1 117 ? -8.981 9.744 7.442 1.00 98.38 117 ALA A C 1
ATOM 910 O O . ALA A 1 117 ? -8.163 9.495 6.557 1.00 98.38 117 ALA A O 1
ATOM 911 N N . VAL A 1 118 ? -8.718 10.578 8.451 1.00 98.19 118 VAL A N 1
ATOM 912 C CA . VAL A 1 118 ? -7.372 11.084 8.757 1.00 98.19 118 VAL A CA 1
ATOM 913 C C . VAL A 1 118 ? -6.852 10.316 9.966 1.00 98.19 118 VAL A C 1
ATOM 915 O O . VAL A 1 118 ? -7.430 10.408 11.053 1.00 98.19 118 VAL A O 1
ATOM 918 N N . LEU A 1 119 ? -5.798 9.535 9.753 1.00 97.88 119 LEU A N 1
ATOM 919 C CA . LEU A 1 119 ? -5.199 8.620 10.724 1.00 97.88 119 LEU A CA 1
ATOM 920 C C . LEU A 1 119 ? -3.806 9.137 11.079 1.00 97.88 119 LEU A C 1
ATOM 922 O O . LEU A 1 119 ? -3.082 9.555 10.180 1.00 97.88 119 LEU A O 1
ATOM 926 N N . VAL A 1 120 ? -3.454 9.141 12.365 1.00 96.31 120 VAL A N 1
ATOM 927 C CA . VAL A 1 120 ? -2.189 9.717 12.856 1.00 96.31 120 VAL A CA 1
ATOM 928 C C . VAL A 1 120 ? -1.321 8.620 13.449 1.00 96.31 120 VAL A C 1
ATOM 930 O O . VAL A 1 120 ? -1.798 7.908 14.329 1.00 96.31 120 VAL A O 1
ATOM 933 N N . ASP A 1 121 ? -0.085 8.475 12.977 1.00 95.94 121 ASP A N 1
ATOM 934 C CA . ASP A 1 121 ? 0.881 7.473 13.453 1.00 95.94 121 ASP A CA 1
ATOM 935 C C . ASP A 1 121 ? 0.280 6.054 13.563 1.00 95.94 121 ASP A C 1
ATOM 937 O O . ASP A 1 121 ? 0.374 5.369 14.587 1.00 95.94 121 ASP A O 1
ATOM 941 N N . LEU A 1 122 ? -0.454 5.630 12.528 1.00 98.12 122 LEU A N 1
ATOM 942 C CA . LEU A 1 122 ? -1.195 4.372 12.563 1.00 98.12 122 LEU A CA 1
ATOM 943 C C . LEU A 1 122 ? -0.241 3.169 12.555 1.00 98.12 122 LEU A C 1
ATOM 945 O O . LEU A 1 122 ? 0.437 2.913 11.563 1.00 98.12 122 LEU A O 1
ATOM 949 N N . ASP A 1 123 ? -0.297 2.355 13.609 1.00 98.12 123 ASP A N 1
ATOM 950 C CA . ASP A 1 123 ? 0.411 1.076 13.688 1.00 98.12 123 ASP A CA 1
ATOM 951 C C . ASP A 1 123 ? -0.561 -0.115 13.667 1.00 98.12 123 ASP A C 1
ATOM 953 O O . ASP A 1 123 ? -1.222 -0.444 14.653 1.00 98.12 123 ASP A O 1
ATOM 957 N N . LEU A 1 124 ? -0.614 -0.819 12.540 1.00 98.00 124 LEU A N 1
ATOM 958 C CA . LEU A 1 124 ? -1.305 -2.100 12.376 1.00 98.00 124 LEU A CA 1
ATOM 959 C C . LEU A 1 124 ? -0.319 -3.250 12.126 1.00 98.00 124 LEU A C 1
ATOM 961 O O . LEU A 1 124 ? -0.715 -4.306 11.626 1.00 98.00 124 LEU A O 1
ATOM 965 N N . SER A 1 125 ? 0.949 -3.088 12.516 1.00 97.25 125 SER A N 1
ATOM 966 C CA . SER A 1 125 ? 1.963 -4.139 12.404 1.00 97.25 125 SER A CA 1
ATOM 967 C C . SER A 1 125 ? 1.512 -5.412 13.111 1.00 97.25 125 SER A C 1
ATOM 969 O O . SER A 1 125 ? 0.913 -5.339 14.187 1.00 97.25 125 SER A O 1
ATOM 971 N N . GLU A 1 126 ? 1.798 -6.561 12.507 1.00 95.19 126 GLU A N 1
ATOM 972 C CA . GLU A 1 126 ? 1.458 -7.906 12.983 1.00 95.19 126 GLU A CA 1
ATOM 973 C C . GLU A 1 126 ? -0.054 -8.158 13.156 1.00 95.19 126 GLU A C 1
ATOM 975 O O . GLU A 1 126 ? -0.456 -9.177 13.715 1.00 95.19 126 GLU A O 1
ATOM 980 N N . CYS A 1 127 ? -0.923 -7.265 12.670 1.00 96.56 127 CYS A N 1
ATOM 981 C CA . CYS A 1 127 ? -2.371 -7.459 12.727 1.00 96.56 127 CYS A CA 1
ATOM 982 C C . CYS A 1 127 ? -2.872 -8.416 11.637 1.00 96.56 127 CYS A C 1
ATOM 984 O O . CYS A 1 127 ? -2.290 -8.529 10.558 1.00 96.56 127 CYS A O 1
ATOM 986 N N . VAL A 1 128 ? -4.002 -9.070 11.900 1.00 97.44 128 VAL A N 1
ATOM 987 C CA . VAL A 1 128 ? -4.743 -9.863 10.912 1.00 97.44 128 VAL A CA 1
ATOM 988 C C . VAL A 1 128 ? -6.077 -9.178 10.665 1.00 97.44 128 VAL A C 1
ATOM 990 O O . VAL A 1 128 ? -6.868 -8.999 11.587 1.00 97.44 128 VAL A O 1
ATOM 993 N N . ILE A 1 129 ? -6.317 -8.796 9.415 1.00 98.25 129 ILE A N 1
ATOM 994 C CA . ILE A 1 129 ? -7.496 -8.042 8.993 1.00 98.25 129 ILE A CA 1
ATOM 995 C C . ILE A 1 129 ? -8.172 -8.817 7.865 1.00 98.25 129 ILE A C 1
ATOM 997 O O . ILE A 1 129 ? -7.500 -9.408 7.010 1.00 98.25 129 ILE A O 1
ATOM 1001 N N . ARG A 1 130 ? -9.507 -8.870 7.873 1.00 98.19 130 ARG A N 1
ATOM 1002 C CA . ARG A 1 130 ? -10.254 -9.538 6.812 1.00 98.19 130 ARG A CA 1
ATOM 1003 C C . ARG A 1 130 ? -10.283 -8.671 5.565 1.00 98.19 130 ARG A C 1
ATOM 1005 O O . ARG A 1 130 ? -9.483 -8.920 4.672 1.00 98.19 130 ARG A O 1
ATOM 1012 N N . ASP A 1 131 ? -11.145 -7.665 5.520 1.00 98.12 131 ASP A N 1
ATOM 1013 C CA . ASP A 1 131 ? -11.216 -6.650 4.460 1.00 98.12 131 ASP A CA 1
ATOM 1014 C C . ASP A 1 131 ? -10.822 -5.279 5.026 1.00 98.12 131 ASP A C 1
ATOM 1016 O O . ASP A 1 131 ? -11.113 -4.979 6.186 1.00 98.12 131 ASP A O 1
ATOM 1020 N N . ALA A 1 132 ? -10.166 -4.430 4.237 1.00 98.69 132 ALA A N 1
ATOM 1021 C CA . ALA A 1 132 ? -9.826 -3.085 4.693 1.00 98.69 132 ALA A CA 1
ATOM 1022 C C . ALA A 1 132 ? -9.982 -2.028 3.596 1.00 98.69 132 ALA A C 1
ATOM 1024 O O . ALA A 1 132 ? -9.406 -2.129 2.512 1.00 98.69 132 ALA A O 1
ATOM 1025 N N . ARG A 1 133 ? -10.727 -0.963 3.900 1.00 98.88 133 ARG A N 1
ATOM 1026 C CA . ARG A 1 133 ? -10.957 0.173 3.003 1.00 98.88 133 ARG A CA 1
ATOM 1027 C C . ARG A 1 133 ? -10.361 1.440 3.589 1.00 98.88 133 ARG A C 1
ATOM 1029 O O . ARG A 1 133 ? -10.788 1.917 4.634 1.00 98.88 133 ARG A O 1
ATOM 1036 N N . PHE A 1 134 ? -9.408 1.996 2.861 1.00 98.81 134 PHE A N 1
ATOM 1037 C CA . PHE A 1 134 ? -8.731 3.260 3.127 1.00 98.81 134 PHE A CA 1
ATOM 1038 C C . PHE A 1 134 ? -8.880 4.216 1.938 1.00 98.81 134 PHE A C 1
ATOM 1040 O O . PHE A 1 134 ? -8.029 5.073 1.713 1.00 98.81 134 PHE A O 1
ATOM 1047 N N . THR A 1 135 ? -9.940 4.059 1.139 1.00 98.75 135 THR A N 1
ATOM 1048 C CA . THR A 1 135 ? -10.162 4.886 -0.050 1.00 98.75 135 THR A CA 1
ATOM 1049 C C . THR A 1 135 ? -10.221 6.365 0.337 1.00 98.75 135 THR A C 1
ATOM 1051 O O . THR A 1 135 ? -10.986 6.735 1.226 1.00 98.75 135 THR A O 1
ATOM 1054 N N . GLY A 1 136 ? -9.399 7.207 -0.288 1.00 98.44 136 GLY A N 1
ATOM 1055 C CA . GLY A 1 136 ? -9.299 8.637 0.021 1.00 98.44 136 GLY A CA 1
ATOM 1056 C C . GLY A 1 136 ? -8.795 8.964 1.434 1.00 98.44 136 GLY A C 1
ATOM 1057 O O . GLY A 1 136 ? -8.913 10.108 1.870 1.00 98.44 136 GLY A O 1
ATOM 1058 N N . ALA A 1 137 ? -8.283 7.986 2.190 1.00 98.69 137 ALA A N 1
ATOM 1059 C CA . ALA A 1 137 ? -7.770 8.220 3.537 1.00 98.69 137 ALA A CA 1
ATOM 1060 C C . ALA A 1 137 ? -6.431 8.973 3.504 1.00 98.69 137 ALA A C 1
ATOM 1062 O O . ALA A 1 137 ? -5.620 8.807 2.591 1.00 98.69 137 ALA A O 1
ATOM 1063 N N . THR A 1 138 ? -6.177 9.781 4.532 1.00 98.69 138 THR A N 1
ATOM 1064 C CA . THR A 1 138 ? -4.887 10.442 4.754 1.00 98.69 138 THR A CA 1
ATOM 1065 C C . THR A 1 138 ? -4.216 9.847 5.980 1.00 98.69 138 THR A C 1
ATOM 1067 O O . THR A 1 138 ? -4.777 9.863 7.073 1.00 98.69 138 THR A O 1
ATOM 1070 N N . PHE A 1 139 ? -2.996 9.365 5.803 1.00 98.38 139 PHE A N 1
ATOM 1071 C CA . PHE A 1 139 ? -2.143 8.873 6.871 1.00 98.38 139 PHE A CA 1
ATOM 1072 C C . PHE A 1 139 ? -1.111 9.952 7.198 1.00 98.38 139 PHE A C 1
ATOM 1074 O O . PHE A 1 139 ? -0.172 10.174 6.427 1.00 98.38 139 PHE A O 1
ATOM 1081 N N . ALA A 1 140 ? -1.353 10.664 8.296 1.00 96.00 140 ALA A N 1
ATOM 1082 C CA . ALA A 1 140 ? -0.452 11.646 8.877 1.00 96.00 140 ALA A CA 1
ATOM 1083 C C . ALA A 1 140 ? 0.538 10.943 9.816 1.00 96.00 140 ALA A C 1
ATOM 1085 O O . ALA A 1 140 ? 0.143 10.056 10.571 1.00 96.00 140 ALA A O 1
ATOM 1086 N N . GLY A 1 141 ? 1.813 11.316 9.757 1.00 93.81 141 GLY A N 1
ATOM 1087 C CA . GLY A 1 141 ? 2.846 10.650 10.547 1.00 93.81 141 GLY A CA 1
ATOM 1088 C C . GLY A 1 141 ? 3.219 9.270 10.004 1.00 93.81 141 GLY A C 1
ATOM 1089 O O . GLY A 1 141 ? 2.902 8.925 8.853 1.00 93.81 141 GLY A O 1
ATOM 1090 N N . VAL A 1 142 ? 3.970 8.507 10.795 1.00 96.19 142 VAL A N 1
ATOM 1091 C CA . VAL A 1 142 ? 4.557 7.223 10.376 1.00 96.19 142 VAL A CA 1
ATOM 1092 C C . VAL A 1 142 ? 3.481 6.145 10.371 1.00 96.19 142 VAL A C 1
ATOM 1094 O O . VAL A 1 142 ? 2.778 5.956 11.356 1.00 96.19 142 VAL A O 1
ATOM 1097 N N . THR A 1 143 ? 3.352 5.395 9.276 1.00 98.50 143 THR A N 1
ATOM 1098 C CA . THR A 1 143 ? 2.341 4.332 9.175 1.00 98.50 143 THR A CA 1
ATOM 1099 C C . THR A 1 143 ? 2.969 2.957 9.026 1.00 98.50 143 THR A C 1
ATOM 1101 O O . THR A 1 143 ? 3.747 2.710 8.106 1.00 98.50 143 THR A O 1
ATOM 1104 N N . LEU A 1 144 ? 2.596 2.033 9.907 1.00 98.62 144 LEU A N 1
ATOM 1105 C CA . LEU A 1 144 ? 3.208 0.714 9.992 1.00 98.62 144 LEU A CA 1
ATOM 1106 C C . LEU A 1 144 ? 2.181 -0.388 9.719 1.00 98.62 144 LEU A C 1
ATOM 1108 O O . LEU A 1 144 ? 1.200 -0.545 10.441 1.00 98.62 144 LEU A O 1
ATOM 1112 N N . PHE A 1 145 ? 2.449 -1.185 8.691 1.00 98.62 145 PHE A N 1
ATOM 1113 C CA . PHE A 1 145 ? 1.742 -2.415 8.329 1.00 98.62 145 PHE A CA 1
ATOM 1114 C C . PHE A 1 145 ? 2.712 -3.608 8.274 1.00 98.62 145 PHE A C 1
ATOM 1116 O O . PHE A 1 145 ? 2.522 -4.555 7.506 1.00 98.62 145 PHE A O 1
ATOM 1123 N N . ARG A 1 146 ? 3.798 -3.559 9.057 1.00 97.69 146 ARG A N 1
ATOM 1124 C CA . ARG A 1 146 ? 4.828 -4.602 9.042 1.00 97.69 146 ARG A CA 1
ATOM 1125 C C . ARG A 1 146 ? 4.229 -5.943 9.435 1.00 97.69 146 ARG A C 1
ATOM 1127 O O . ARG A 1 146 ? 3.584 -6.035 10.474 1.00 97.69 146 ARG A O 1
ATOM 1134 N N . ALA A 1 147 ? 4.449 -6.985 8.643 1.00 96.69 147 ALA A N 1
ATOM 1135 C CA . ALA A 1 147 ? 3.899 -8.319 8.885 1.00 96.69 147 ALA A CA 1
ATOM 1136 C C . ALA A 1 147 ? 2.365 -8.356 9.093 1.00 96.69 147 ALA A C 1
ATOM 1138 O O . ALA A 1 147 ? 1.842 -9.296 9.696 1.00 96.69 147 ALA A O 1
ATOM 1139 N N . THR A 1 148 ? 1.624 -7.352 8.608 1.00 98.00 148 THR A N 1
ATOM 1140 C CA . THR A 1 148 ? 0.156 -7.365 8.615 1.00 98.00 148 THR A CA 1
ATOM 1141 C C . THR A 1 148 ? -0.355 -8.357 7.573 1.00 98.00 148 THR A C 1
ATOM 1143 O O . THR A 1 148 ? 0.144 -8.400 6.449 1.00 98.00 148 THR A O 1
ATOM 1146 N N . ALA A 1 149 ? -1.376 -9.141 7.915 1.00 98.06 149 ALA A N 1
ATOM 1147 C CA . ALA A 1 149 ? -2.027 -10.061 6.990 1.00 98.06 149 ALA A CA 1
ATOM 1148 C C . ALA A 1 149 ? -3.430 -9.566 6.617 1.00 98.06 149 ALA A C 1
ATOM 1150 O O . ALA A 1 149 ? -4.337 -9.566 7.452 1.00 98.06 149 ALA A O 1
ATOM 1151 N N . PHE A 1 150 ? -3.618 -9.209 5.346 1.00 98.25 150 PHE A N 1
ATOM 1152 C CA . PHE A 1 150 ? -4.922 -8.937 4.742 1.00 98.25 150 PHE A CA 1
ATOM 1153 C C . PHE A 1 150 ? -5.444 -10.214 4.076 1.00 98.25 150 PHE A C 1
ATOM 1155 O O . PHE A 1 150 ? -4.955 -10.655 3.030 1.00 98.25 150 PHE A O 1
ATOM 1162 N N . THR A 1 151 ? -6.422 -10.850 4.719 1.00 97.75 151 THR A N 1
ATOM 1163 C CA . THR A 1 151 ? -6.934 -12.177 4.317 1.00 97.75 151 THR A CA 1
ATOM 1164 C C . THR A 1 151 ? -8.016 -12.117 3.227 1.00 97.75 151 THR A C 1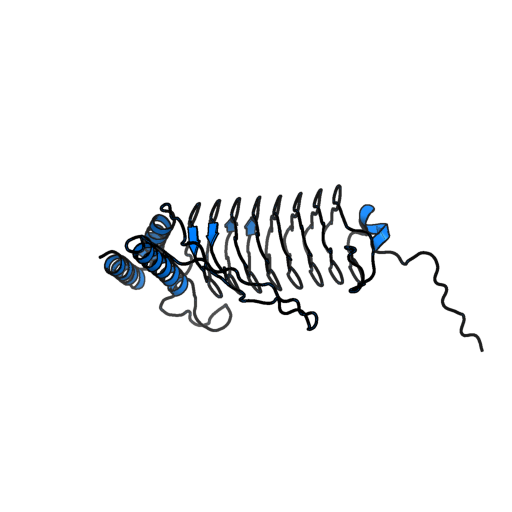
ATOM 1166 O O . THR A 1 151 ? -8.419 -13.151 2.676 1.00 97.75 151 THR A O 1
ATOM 1169 N N . ARG A 1 152 ? -8.479 -10.905 2.902 1.00 98.06 152 ARG A N 1
ATOM 1170 C CA . ARG A 1 152 ? -9.278 -10.523 1.727 1.00 98.06 152 ARG A CA 1
ATOM 1171 C C . ARG A 1 152 ? -8.670 -9.260 1.097 1.00 98.06 152 ARG A C 1
ATOM 1173 O O . ARG A 1 152 ? -7.451 -9.080 1.126 1.00 98.06 152 ARG A O 1
ATOM 1180 N N . ASP A 1 153 ? -9.505 -8.437 0.477 1.00 97.88 153 ASP A N 1
ATOM 1181 C CA . ASP A 1 153 ? -9.087 -7.282 -0.299 1.00 97.88 153 ASP A CA 1
ATOM 1182 C C . ASP A 1 153 ? -8.713 -6.110 0.622 1.00 97.88 153 ASP A C 1
ATOM 1184 O O . ASP A 1 153 ? -9.358 -5.852 1.642 1.00 97.88 153 ASP A O 1
ATOM 1188 N N . VAL A 1 154 ? -7.672 -5.370 0.235 1.00 98.81 154 VAL A N 1
ATOM 1189 C CA . VAL A 1 154 ? -7.349 -4.067 0.823 1.00 98.81 154 VAL A CA 1
ATOM 1190 C C . VAL A 1 154 ? -7.300 -2.981 -0.243 1.00 98.81 154 VAL A C 1
ATOM 1192 O O . VAL A 1 154 ? -6.679 -3.145 -1.298 1.00 98.81 154 VAL A O 1
ATOM 1195 N N . HIS A 1 155 ? -7.983 -1.867 0.016 1.00 98.81 155 HIS A N 1
ATOM 1196 C CA . HIS A 1 155 ? -8.098 -0.743 -0.909 1.00 98.81 155 HIS A CA 1
ATOM 1197 C C . HIS A 1 155 ? -7.486 0.526 -0.309 1.00 98.81 155 HIS A C 1
ATOM 1199 O O . HIS A 1 155 ? -7.998 1.062 0.669 1.00 98.81 155 HIS A O 1
ATOM 1205 N N . PHE A 1 156 ? -6.451 1.047 -0.958 1.00 98.81 156 PHE A N 1
ATOM 1206 C CA . PHE A 1 156 ? -5.808 2.342 -0.712 1.00 98.81 156 PHE A CA 1
ATOM 1207 C C . PHE A 1 156 ? -6.053 3.320 -1.871 1.00 98.81 156 PHE A C 1
ATOM 1209 O O . PHE A 1 156 ? -5.238 4.204 -2.130 1.00 98.81 156 PHE A O 1
ATOM 1216 N N . THR A 1 157 ? -7.148 3.138 -2.614 1.00 98.75 157 THR A N 1
ATOM 1217 C CA . THR A 1 157 ? -7.462 3.971 -3.779 1.00 98.75 157 THR A CA 1
ATOM 1218 C C . THR A 1 157 ? -7.551 5.444 -3.383 1.00 98.75 157 THR A C 1
ATOM 1220 O O . THR A 1 157 ? -8.262 5.766 -2.439 1.00 98.75 157 THR A O 1
ATOM 1223 N N . GLU A 1 158 ? -6.833 6.332 -4.071 1.00 98.69 158 GLU A N 1
ATOM 1224 C CA . GLU A 1 158 ? -6.762 7.774 -3.757 1.00 98.69 158 GLU A CA 1
ATOM 1225 C C . GLU A 1 158 ? -6.249 8.102 -2.335 1.00 98.69 158 GLU A C 1
ATOM 1227 O O . GLU A 1 158 ? -6.386 9.230 -1.859 1.00 98.69 158 GLU A O 1
ATOM 1232 N N . ALA A 1 159 ? -5.655 7.138 -1.623 1.00 98.88 159 ALA A N 1
ATOM 1233 C CA . ALA A 1 159 ? -5.095 7.387 -0.300 1.00 98.88 159 ALA A CA 1
ATOM 1234 C C . ALA A 1 159 ? -3.784 8.187 -0.382 1.00 98.88 159 ALA A C 1
ATOM 1236 O O . ALA A 1 159 ? -3.047 8.127 -1.370 1.00 98.88 159 ALA A O 1
ATOM 1237 N N . THR A 1 160 ? -3.459 8.918 0.683 1.00 98.88 160 THR A N 1
ATOM 1238 C CA . THR A 1 160 ? -2.201 9.668 0.800 1.00 98.88 160 THR A CA 1
ATOM 1239 C C . THR A 1 160 ? -1.459 9.295 2.076 1.00 98.88 160 THR A C 1
ATOM 1241 O O . THR A 1 160 ? -1.973 9.495 3.172 1.00 98.88 160 THR A O 1
ATOM 1244 N N . PHE A 1 161 ? -0.219 8.832 1.932 1.00 98.69 161 PHE A N 1
ATOM 1245 C CA . PHE A 1 161 ? 0.744 8.687 3.024 1.00 98.69 161 PHE A CA 1
ATOM 1246 C C . PHE A 1 161 ? 1.649 9.914 3.031 1.00 98.69 161 PHE A C 1
ATOM 1248 O O . PHE A 1 161 ? 2.380 10.143 2.064 1.00 98.69 161 PHE A O 1
ATOM 1255 N N . THR A 1 162 ? 1.562 10.746 4.071 1.00 97.62 162 THR A N 1
ATOM 1256 C CA . THR A 1 162 ? 2.295 12.023 4.107 1.00 97.62 162 THR A CA 1
ATOM 1257 C C . THR A 1 162 ? 3.756 11.843 4.506 1.00 97.62 162 THR A C 1
ATOM 1259 O O . THR A 1 162 ? 4.605 12.612 4.058 1.00 97.62 162 THR A O 1
ATOM 1262 N N . THR A 1 163 ? 4.053 10.813 5.301 1.00 96.44 163 THR A N 1
ATOM 1263 C CA . THR A 1 163 ? 5.413 10.449 5.705 1.00 96.44 163 THR A CA 1
ATOM 1264 C C . THR A 1 163 ? 5.727 8.993 5.327 1.00 96.44 163 THR A C 1
ATOM 1266 O O . THR A 1 163 ? 5.257 8.513 4.293 1.00 96.44 163 THR A O 1
ATOM 1269 N N . VAL A 1 164 ? 6.603 8.326 6.083 1.00 97.56 164 VAL A N 1
ATOM 1270 C CA . VAL A 1 164 ? 7.061 6.960 5.826 1.00 97.56 164 VAL A CA 1
ATOM 1271 C C . VAL A 1 164 ? 5.916 5.970 6.030 1.00 97.56 164 VAL A C 1
ATOM 1273 O O . VAL A 1 164 ? 5.184 6.046 7.019 1.00 97.56 164 VAL A O 1
ATOM 1276 N N . VAL A 1 165 ? 5.803 5.012 5.110 1.00 98.75 165 VAL A N 1
ATOM 1277 C CA . VAL A 1 165 ? 4.941 3.840 5.270 1.00 98.75 165 VAL A CA 1
ATOM 1278 C C . VAL A 1 165 ? 5.727 2.554 5.064 1.00 98.75 165 VAL A C 1
ATOM 1280 O O . VAL A 1 165 ? 6.539 2.453 4.142 1.00 98.75 165 VAL A O 1
ATOM 1283 N N . GLU A 1 166 ? 5.474 1.565 5.916 1.00 98.69 166 GLU A N 1
ATOM 1284 C CA . GLU A 1 166 ? 6.177 0.284 5.903 1.00 98.69 166 GLU A CA 1
ATOM 1285 C C . GLU A 1 166 ? 5.191 -0.882 5.841 1.00 98.69 166 GLU A C 1
ATOM 1287 O O . GLU A 1 166 ? 4.467 -1.163 6.793 1.00 98.69 166 GLU A O 1
ATOM 1292 N N . PHE A 1 167 ? 5.198 -1.584 4.714 1.00 98.81 167 PHE A N 1
ATOM 1293 C CA . PHE A 1 167 ? 4.494 -2.840 4.462 1.00 98.81 167 PHE A CA 1
ATOM 1294 C C . PHE A 1 167 ? 5.458 -4.034 4.470 1.00 98.81 167 PHE A C 1
ATOM 1296 O O . PHE A 1 167 ? 5.173 -5.064 3.858 1.00 98.81 167 PHE A O 1
ATOM 1303 N N . ASP A 1 168 ? 6.630 -3.902 5.099 1.00 98.25 168 ASP A N 1
ATOM 1304 C CA . ASP A 1 168 ? 7.630 -4.968 5.111 1.00 98.25 168 ASP A CA 1
ATOM 1305 C C . ASP A 1 168 ? 7.056 -6.262 5.699 1.00 98.25 168 ASP A C 1
ATOM 1307 O O . ASP A 1 168 ? 6.360 -6.243 6.714 1.00 98.25 168 ASP A O 1
ATOM 1311 N N . ASP A 1 169 ? 7.312 -7.388 5.035 1.00 97.94 169 ASP A N 1
ATOM 1312 C CA . ASP A 1 169 ? 6.775 -8.714 5.376 1.00 97.94 169 ASP A CA 1
ATOM 1313 C C . ASP A 1 169 ? 5.223 -8.807 5.405 1.00 97.94 169 ASP A C 1
ATOM 1315 O O . ASP A 1 169 ? 4.669 -9.834 5.809 1.00 97.94 169 ASP A O 1
ATOM 1319 N N . ALA A 1 170 ? 4.485 -7.777 4.965 1.00 98.44 170 ALA A N 1
ATOM 1320 C CA . ALA A 1 170 ? 3.023 -7.809 4.898 1.00 98.44 170 ALA A CA 1
ATOM 1321 C C . ALA A 1 170 ? 2.528 -8.824 3.856 1.00 98.44 170 ALA A C 1
ATOM 1323 O O . ALA A 1 170 ? 3.165 -9.048 2.827 1.00 98.44 170 ALA A O 1
ATOM 1324 N N . THR A 1 171 ? 1.364 -9.427 4.095 1.00 98.56 171 THR A N 1
ATOM 1325 C CA . THR A 1 171 ? 0.727 -10.361 3.157 1.00 98.56 171 THR A CA 1
ATOM 1326 C C . THR A 1 171 ? -0.602 -9.807 2.665 1.00 98.56 171 THR A C 1
ATOM 1328 O O . THR A 1 171 ? -1.488 -9.491 3.459 1.00 98.56 171 THR A O 1
ATOM 1331 N N . PHE A 1 172 ? -0.759 -9.751 1.347 1.00 98.50 172 PHE A N 1
ATOM 1332 C CA . PHE A 1 172 ? -1.942 -9.252 0.661 1.00 98.50 172 PHE A CA 1
ATOM 1333 C C . PHE A 1 172 ? -2.596 -10.359 -0.154 1.00 98.50 172 PHE A C 1
ATOM 1335 O O . PHE A 1 172 ? -1.951 -10.945 -1.021 1.00 98.50 172 PHE A O 1
ATOM 1342 N N . THR A 1 173 ? -3.887 -10.610 0.068 1.00 97.94 173 THR A N 1
ATOM 1343 C CA . THR A 1 173 ? -4.663 -11.480 -0.830 1.00 97.94 173 THR A CA 1
ATOM 1344 C C . THR A 1 173 ? -4.964 -10.757 -2.141 1.00 97.94 173 THR A C 1
ATOM 1346 O O . THR A 1 173 ? -4.578 -11.234 -3.199 1.00 97.94 173 THR A O 1
ATOM 1349 N N . THR A 1 174 ? -5.551 -9.563 -2.068 1.00 98.06 174 THR A N 1
ATOM 1350 C CA . THR A 1 174 ? -5.668 -8.619 -3.190 1.00 98.06 174 THR A CA 1
ATOM 1351 C C . THR A 1 174 ? -5.357 -7.231 -2.654 1.00 98.06 174 THR A C 1
ATOM 1353 O O . THR A 1 174 ? -5.864 -6.868 -1.591 1.00 98.06 174 THR A O 1
ATOM 1356 N N . ALA A 1 175 ? -4.566 -6.435 -3.370 1.00 98.62 175 ALA A N 1
ATOM 1357 C CA . ALA A 1 175 ? -4.256 -5.072 -2.950 1.00 98.62 175 ALA A CA 1
ATOM 1358 C C . ALA A 1 175 ? -4.460 -4.066 -4.080 1.00 98.62 175 ALA A C 1
ATOM 1360 O O . ALA A 1 175 ? -3.975 -4.259 -5.194 1.00 98.62 175 ALA A O 1
ATOM 1361 N N . ARG A 1 176 ? -5.162 -2.972 -3.774 1.00 98.88 176 ARG A N 1
ATOM 1362 C CA . ARG A 1 176 ? -5.371 -1.843 -4.685 1.00 98.88 176 ARG A CA 1
ATOM 1363 C C . ARG A 1 176 ? -4.720 -0.590 -4.122 1.00 98.88 176 ARG A C 1
ATOM 1365 O O . ARG A 1 176 ? -5.190 -0.032 -3.141 1.00 98.88 176 ARG A O 1
ATOM 1372 N N . PHE A 1 177 ? -3.688 -0.129 -4.796 1.00 98.88 177 PHE A N 1
ATOM 1373 C CA . PHE A 1 177 ? -2.931 1.100 -4.590 1.00 98.88 177 PHE A CA 1
ATOM 1374 C C . PHE A 1 177 ? -3.162 2.060 -5.772 1.00 98.88 177 PHE A C 1
ATOM 1376 O O . PHE A 1 177 ? -2.233 2.662 -6.306 1.00 98.88 177 PHE A O 1
ATOM 1383 N N . ILE A 1 178 ? -4.414 2.167 -6.222 1.00 98.88 178 ILE A N 1
ATOM 1384 C CA . ILE A 1 178 ? -4.783 2.940 -7.414 1.00 98.88 178 ILE A CA 1
ATOM 1385 C C . ILE A 1 178 ? -4.808 4.432 -7.074 1.00 98.88 178 ILE A C 1
ATOM 1387 O O . ILE A 1 178 ? -5.453 4.814 -6.104 1.00 98.88 178 ILE A O 1
ATOM 1391 N N . ASP A 1 179 ? -4.138 5.280 -7.854 1.00 98.88 179 ASP A N 1
ATOM 1392 C CA . ASP A 1 179 ? -4.045 6.730 -7.581 1.00 98.88 179 ASP A CA 1
ATOM 1393 C C . ASP A 1 179 ? -3.529 7.065 -6.164 1.00 98.88 179 ASP A C 1
ATOM 1395 O O . ASP A 1 179 ? -3.781 8.146 -5.630 1.00 98.88 179 ASP A O 1
ATOM 1399 N N . VAL A 1 180 ? -2.809 6.137 -5.523 1.00 98.81 180 VAL A N 1
ATOM 1400 C CA . VAL A 1 180 ? -2.238 6.366 -4.193 1.00 98.81 180 VAL A CA 1
ATOM 1401 C C . VAL A 1 180 ? -1.049 7.321 -4.289 1.00 98.81 180 VAL A C 1
ATOM 1403 O O . VAL A 1 180 ? -0.263 7.272 -5.243 1.00 98.81 180 VAL A O 1
ATOM 1406 N N . LYS A 1 181 ? -0.866 8.159 -3.269 1.00 98.94 181 LYS A N 1
ATOM 1407 C CA . LYS A 1 181 ? 0.306 9.027 -3.132 1.00 98.94 181 LYS A CA 1
ATOM 1408 C C . LYS A 1 181 ? 1.144 8.630 -1.922 1.00 98.94 181 LYS A C 1
ATOM 1410 O O . LYS A 1 181 ? 0.719 8.797 -0.781 1.00 98.94 181 LYS A O 1
ATOM 1415 N N . PHE A 1 182 ? 2.378 8.213 -2.175 1.00 98.75 182 PHE A N 1
ATOM 1416 C CA . PHE A 1 182 ? 3.417 8.054 -1.162 1.00 98.75 182 PHE A CA 1
ATOM 1417 C C . PHE A 1 182 ? 4.313 9.292 -1.175 1.00 98.75 182 PHE A C 1
ATOM 1419 O O . PHE A 1 182 ? 5.165 9.456 -2.052 1.00 98.75 182 PHE A O 1
ATOM 1426 N N . ALA A 1 183 ? 4.082 10.214 -0.238 1.00 98.06 183 ALA A N 1
ATOM 1427 C CA . ALA A 1 183 ? 4.800 11.485 -0.189 1.00 98.06 183 ALA A CA 1
ATOM 1428 C C . ALA A 1 183 ? 6.208 11.373 0.417 1.00 98.06 183 ALA A C 1
ATOM 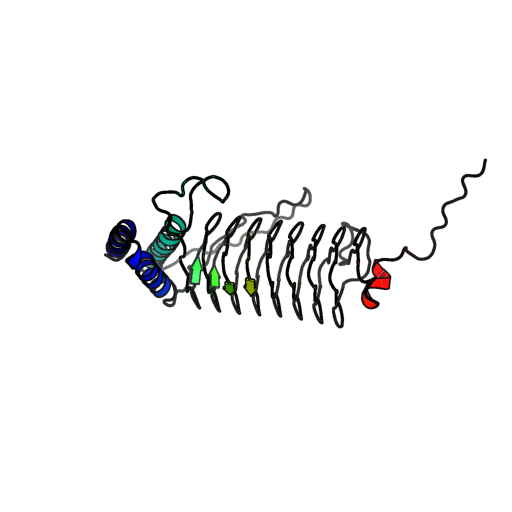1430 O O . ALA A 1 183 ? 6.987 12.307 0.252 1.00 98.06 183 ALA A O 1
ATOM 1431 N N . SER A 1 184 ? 6.539 10.244 1.050 1.00 97.75 184 SER A N 1
ATOM 1432 C CA . SER A 1 184 ? 7.876 9.888 1.542 1.00 97.75 184 SER A CA 1
ATOM 1433 C C . SER A 1 184 ? 8.238 8.454 1.126 1.00 97.75 184 SER A C 1
ATOM 1435 O O . SER A 1 184 ? 7.693 7.929 0.153 1.00 97.75 184 SER A O 1
ATOM 1437 N N . VAL A 1 185 ? 9.204 7.841 1.813 1.00 97.56 185 VAL A N 1
ATOM 1438 C CA . VAL A 1 185 ? 9.652 6.464 1.576 1.00 97.56 185 VAL A CA 1
ATOM 1439 C C . VAL A 1 185 ? 8.492 5.484 1.763 1.00 97.56 185 VAL A C 1
ATOM 1441 O O . VAL A 1 185 ? 7.790 5.535 2.773 1.00 97.56 185 VAL A O 1
ATOM 1444 N N . ALA A 1 186 ? 8.329 4.573 0.803 1.00 98.56 186 ALA A N 1
ATOM 1445 C CA . ALA A 1 186 ? 7.368 3.477 0.870 1.00 98.56 186 ALA A CA 1
ATOM 1446 C C . ALA A 1 186 ? 8.103 2.131 0.827 1.00 98.56 186 ALA A C 1
ATOM 1448 O O . ALA A 1 186 ? 8.717 1.775 -0.186 1.00 98.56 186 ALA A O 1
ATOM 1449 N N . GLY A 1 187 ? 8.070 1.406 1.943 1.00 98.56 187 GLY A N 1
ATOM 1450 C CA . GLY A 1 187 ? 8.668 0.083 2.096 1.00 98.56 187 GLY A CA 1
ATOM 1451 C C . GLY A 1 187 ? 7.661 -1.029 1.822 1.00 98.56 187 GLY A C 1
ATOM 1452 O O . GLY A 1 187 ? 6.574 -1.036 2.383 1.00 98.56 187 GLY A O 1
ATOM 1453 N N . PHE A 1 188 ? 8.035 -1.978 0.974 1.00 98.75 188 PHE A N 1
ATOM 1454 C CA . PHE A 1 188 ? 7.325 -3.222 0.665 1.00 98.75 188 PHE A CA 1
ATOM 1455 C C . PHE A 1 188 ? 8.301 -4.408 0.705 1.00 98.75 188 PHE A C 1
ATOM 1457 O O . PHE A 1 188 ? 8.101 -5.415 0.022 1.00 98.75 188 PHE A O 1
ATOM 1464 N N . GLY A 1 189 ? 9.408 -4.287 1.446 1.00 97.75 189 GLY A N 1
ATOM 1465 C CA . GLY A 1 189 ? 10.458 -5.293 1.471 1.00 97.75 189 GLY A CA 1
ATOM 1466 C C . GLY A 1 189 ? 9.906 -6.630 1.948 1.00 97.75 189 GLY A C 1
ATOM 1467 O O . GLY A 1 189 ? 9.247 -6.708 2.979 1.00 97.75 189 GLY A O 1
ATOM 1468 N N . LYS A 1 190 ? 10.142 -7.698 1.182 1.00 96.94 190 LYS A N 1
ATOM 1469 C CA . LYS A 1 190 ? 9.617 -9.048 1.483 1.00 96.94 190 LYS A CA 1
ATOM 1470 C C . LYS A 1 190 ? 8.089 -9.149 1.618 1.00 96.94 190 LYS A C 1
ATOM 1472 O O . LYS A 1 190 ? 7.589 -10.190 2.045 1.00 96.94 190 LYS A O 1
ATOM 1477 N N . ALA A 1 191 ? 7.335 -8.121 1.226 1.00 98.56 191 ALA A N 1
ATOM 1478 C CA . ALA A 1 191 ? 5.883 -8.203 1.179 1.00 98.56 191 ALA A CA 1
ATOM 1479 C C . ALA A 1 191 ? 5.450 -9.296 0.190 1.00 98.56 191 ALA A C 1
ATOM 1481 O O . ALA A 1 191 ? 6.058 -9.475 -0.867 1.00 98.56 191 ALA A O 1
ATOM 1482 N N . THR A 1 192 ? 4.392 -10.029 0.518 1.00 98.69 192 THR A N 1
ATOM 1483 C CA . THR A 1 192 ? 3.826 -11.071 -0.342 1.00 98.69 192 THR A CA 1
ATOM 1484 C C . THR A 1 192 ? 2.482 -10.622 -0.895 1.00 98.69 192 THR A C 1
ATOM 1486 O O . THR A 1 192 ? 1.530 -10.419 -0.147 1.00 98.69 192 THR A O 1
ATOM 1489 N N . PHE A 1 193 ? 2.380 -10.541 -2.217 1.00 98.62 193 PHE A N 1
ATOM 1490 C CA . PHE A 1 193 ? 1.133 -10.327 -2.942 1.00 98.62 193 PHE A CA 1
ATOM 1491 C C . PHE A 1 193 ? 0.647 -11.679 -3.482 1.00 98.62 193 PHE A C 1
ATOM 1493 O O . PHE A 1 193 ? 1.111 -12.173 -4.515 1.00 98.62 193 PHE A O 1
ATOM 1500 N N . ALA A 1 194 ? -0.240 -12.322 -2.719 1.00 97.81 194 ALA A N 1
ATOM 1501 C CA . ALA A 1 194 ? -0.780 -13.658 -2.986 1.00 97.81 194 ALA A CA 1
ATOM 1502 C C . ALA A 1 194 ? -1.752 -13.688 -4.187 1.00 97.81 194 ALA A C 1
ATOM 1504 O O . ALA A 1 194 ? -1.949 -14.723 -4.820 1.00 97.81 194 ALA A O 1
ATOM 1505 N N . GLY A 1 195 ? -2.369 -12.550 -4.497 1.00 97.50 195 GLY A N 1
ATOM 1506 C CA . GLY A 1 195 ? -3.229 -12.345 -5.659 1.00 97.50 195 GLY A CA 1
ATOM 1507 C C . GLY A 1 195 ? -2.863 -11.056 -6.386 1.00 97.50 195 GLY A C 1
ATOM 1508 O O . GLY A 1 195 ? -1.688 -10.694 -6.453 1.00 97.50 195 GLY A O 1
ATOM 1509 N N . ALA A 1 196 ? -3.854 -10.387 -6.977 1.00 98.31 196 ALA A N 1
ATOM 1510 C CA . ALA A 1 196 ? -3.606 -9.198 -7.786 1.00 98.31 196 ALA A CA 1
ATOM 1511 C C . ALA A 1 196 ? -3.138 -8.009 -6.928 1.00 98.31 196 ALA A C 1
ATOM 1513 O O . ALA A 1 196 ? -3.739 -7.698 -5.894 1.00 98.31 196 ALA A O 1
ATOM 1514 N N . ALA A 1 197 ? -2.089 -7.337 -7.391 1.00 98.75 197 ALA A N 1
ATOM 1515 C CA . ALA A 1 197 ? -1.549 -6.115 -6.817 1.00 98.75 197 ALA A CA 1
ATOM 1516 C C . ALA A 1 197 ? -1.598 -5.002 -7.867 1.00 98.75 197 ALA A C 1
ATOM 1518 O O . ALA A 1 197 ? -0.868 -5.037 -8.856 1.00 98.75 197 ALA A O 1
ATOM 1519 N N . ASP A 1 198 ? -2.482 -4.034 -7.658 1.00 98.94 198 ASP A N 1
ATOM 1520 C CA . ASP A 1 198 ? -2.750 -2.957 -8.606 1.00 98.94 198 ASP A CA 1
ATOM 1521 C C . ASP A 1 198 ? -2.210 -1.629 -8.067 1.00 98.94 198 ASP A C 1
ATOM 1523 O O . ASP A 1 198 ? -2.783 -1.043 -7.156 1.00 98.94 198 ASP A O 1
ATOM 1527 N N . PHE A 1 199 ? -1.109 -1.161 -8.637 1.00 98.88 199 PHE A N 1
ATOM 1528 C CA . PHE A 1 199 ? -0.457 0.128 -8.399 1.00 98.88 199 PHE A CA 1
ATOM 1529 C C . PHE A 1 199 ? -0.714 1.113 -9.548 1.00 98.88 199 PHE A C 1
ATOM 1531 O O . PHE A 1 199 ? 0.087 2.022 -9.795 1.00 98.88 199 PHE A O 1
ATOM 1538 N N . THR A 1 200 ? -1.814 0.947 -10.284 1.00 98.88 200 THR A N 1
ATOM 1539 C CA . THR A 1 200 ? -2.150 1.815 -11.411 1.00 98.88 200 THR A CA 1
ATOM 1540 C C . THR A 1 200 ? -2.196 3.278 -10.974 1.00 98.88 200 THR A C 1
ATOM 1542 O O . THR A 1 200 ? -2.929 3.647 -10.056 1.00 98.88 200 THR A O 1
ATOM 1545 N N . ARG A 1 201 ? -1.435 4.138 -11.660 1.00 98.88 201 ARG A N 1
ATOM 1546 C CA . ARG A 1 201 ? -1.304 5.578 -11.350 1.00 98.88 201 ARG A CA 1
ATOM 1547 C C . ARG A 1 201 ? -0.794 5.889 -9.931 1.00 98.88 201 ARG A C 1
ATOM 1549 O O . ARG A 1 201 ? -0.908 7.027 -9.478 1.00 98.88 201 ARG A O 1
ATOM 1556 N N . ALA A 1 202 ? -0.187 4.923 -9.240 1.00 98.88 202 ALA A N 1
ATOM 1557 C CA . ALA A 1 202 ? 0.485 5.176 -7.970 1.00 98.88 202 ALA A CA 1
ATOM 1558 C C . ALA A 1 202 ? 1.638 6.174 -8.155 1.00 98.88 202 ALA A C 1
ATOM 1560 O O . ALA A 1 202 ? 2.407 6.093 -9.118 1.00 98.88 202 ALA A O 1
ATOM 1561 N N . THR A 1 203 ? 1.780 7.106 -7.217 1.00 98.94 203 THR A N 1
ATOM 1562 C CA . THR A 1 203 ? 2.861 8.095 -7.211 1.00 98.94 203 THR A CA 1
ATOM 1563 C C . THR A 1 203 ? 3.763 7.888 -6.004 1.00 98.94 203 THR A C 1
ATOM 1565 O O . THR A 1 203 ? 3.334 8.049 -4.863 1.00 98.94 203 THR A O 1
ATOM 1568 N N . PHE A 1 204 ? 5.035 7.599 -6.267 1.00 98.75 204 PHE A N 1
ATOM 1569 C CA . PHE A 1 204 ? 6.097 7.505 -5.271 1.00 98.75 204 PHE A CA 1
ATOM 1570 C C . PHE A 1 204 ? 6.988 8.742 -5.383 1.00 98.75 204 PHE A C 1
ATOM 1572 O O . PHE A 1 204 ? 7.702 8.916 -6.374 1.00 98.75 204 PHE A O 1
ATOM 1579 N N . THR A 1 205 ? 6.912 9.639 -4.399 1.00 98.25 205 THR A N 1
ATOM 1580 C CA . THR A 1 205 ? 7.700 10.884 -4.393 1.00 98.25 205 THR A CA 1
ATOM 1581 C C . THR A 1 205 ? 9.154 10.631 -3.983 1.00 98.25 205 THR A C 1
ATOM 1583 O O . THR A 1 205 ? 10.066 11.248 -4.526 1.00 98.25 205 THR A O 1
ATOM 1586 N N . TYR A 1 206 ? 9.380 9.696 -3.057 1.00 96.69 206 TYR A N 1
ATOM 1587 C CA . TYR A 1 206 ? 10.710 9.264 -2.614 1.00 96.69 206 TYR A CA 1
ATOM 1588 C C . TYR A 1 206 ? 10.924 7.778 -2.923 1.00 96.69 206 TYR A C 1
ATOM 1590 O O . TYR A 1 206 ? 10.245 7.214 -3.781 1.00 96.69 206 TYR A O 1
ATOM 1598 N N . ASN A 1 207 ? 11.921 7.164 -2.281 1.00 96.00 207 ASN A N 1
ATOM 1599 C CA . ASN A 1 207 ? 12.303 5.784 -2.542 1.00 96.00 207 ASN A CA 1
ATOM 1600 C C . ASN A 1 207 ? 11.117 4.825 -2.355 1.00 96.00 207 ASN A C 1
ATOM 1602 O O . ASN A 1 207 ? 10.470 4.825 -1.306 1.00 96.00 207 ASN A O 1
ATOM 1606 N N . ALA A 1 208 ? 10.900 3.970 -3.350 1.00 97.94 208 ALA A N 1
ATOM 1607 C CA . ALA A 1 208 ? 9.978 2.847 -3.297 1.00 97.94 208 ALA A CA 1
ATOM 1608 C C . ALA A 1 208 ? 10.792 1.550 -3.224 1.00 97.94 208 ALA A C 1
ATOM 1610 O O . ALA A 1 208 ? 11.522 1.210 -4.159 1.00 97.94 208 ALA A O 1
ATOM 1611 N N . ALA A 1 209 ? 10.718 0.844 -2.099 1.00 98.00 209 ALA A N 1
ATOM 1612 C CA . ALA A 1 209 ? 11.533 -0.338 -1.846 1.00 98.00 209 ALA A CA 1
ATOM 1613 C C . ALA A 1 209 ? 10.681 -1.609 -1.896 1.00 98.00 209 ALA A C 1
ATOM 1615 O O . ALA A 1 209 ? 10.001 -1.935 -0.934 1.00 98.00 209 ALA A O 1
ATOM 1616 N N . PHE A 1 210 ? 10.761 -2.353 -2.996 1.00 98.31 210 PHE A N 1
ATOM 1617 C CA . PHE A 1 210 ? 10.123 -3.662 -3.177 1.00 98.31 210 PHE A CA 1
ATOM 1618 C C . PHE A 1 210 ? 11.123 -4.819 -3.061 1.00 98.31 210 PHE A C 1
ATOM 1620 O O . PHE A 1 210 ? 10.788 -5.951 -3.388 1.00 98.31 210 PHE A O 1
ATOM 1627 N N . THR A 1 211 ? 12.361 -4.571 -2.624 1.00 95.94 211 THR A N 1
ATOM 1628 C CA . THR A 1 211 ? 13.422 -5.587 -2.595 1.00 95.94 211 THR A CA 1
ATOM 1629 C C . THR A 1 211 ? 12.978 -6.859 -1.869 1.00 95.94 211 THR A C 1
ATOM 1631 O O . THR A 1 211 ? 12.583 -6.829 -0.701 1.00 95.94 211 THR A O 1
ATOM 1634 N N . GLY A 1 212 ? 13.063 -7.994 -2.564 1.00 93.88 212 GLY A N 1
ATOM 1635 C CA . GLY A 1 212 ? 12.654 -9.301 -2.047 1.00 93.88 212 GLY A CA 1
ATOM 1636 C C . GLY A 1 212 ? 11.144 -9.503 -1.871 1.00 93.88 212 GLY A C 1
ATOM 1637 O O . GLY A 1 212 ? 10.758 -10.549 -1.353 1.00 93.88 212 GLY A O 1
ATOM 1638 N N . ALA A 1 213 ? 10.295 -8.547 -2.269 1.00 98.38 213 ALA A N 1
ATOM 1639 C CA . ALA A 1 213 ? 8.850 -8.754 -2.352 1.00 98.38 213 ALA A CA 1
ATOM 1640 C C . ALA A 1 213 ? 8.522 -9.909 -3.309 1.00 98.38 213 ALA A C 1
ATOM 1642 O O . ALA A 1 213 ? 9.291 -10.203 -4.221 1.00 98.38 213 ALA A O 1
ATOM 1643 N N . ASN A 1 214 ? 7.373 -10.549 -3.122 1.00 98.44 214 ASN A N 1
ATOM 1644 C CA . ASN A 1 214 ? 6.939 -11.697 -3.910 1.00 98.44 214 ASN A CA 1
ATOM 1645 C C . ASN A 1 214 ? 5.559 -11.438 -4.521 1.00 98.44 214 ASN A C 1
ATOM 1647 O O . ASN A 1 214 ? 4.564 -11.377 -3.796 1.00 98.44 214 ASN A O 1
ATOM 1651 N N . PHE A 1 215 ? 5.493 -11.317 -5.846 1.00 98.56 215 PHE A N 1
ATOM 1652 C CA . PHE A 1 215 ? 4.246 -11.140 -6.589 1.00 98.56 215 PHE A CA 1
ATOM 1653 C C . PHE A 1 215 ? 3.825 -12.471 -7.196 1.00 98.56 215 PHE A C 1
ATOM 1655 O O . PHE A 1 215 ? 4.329 -12.881 -8.239 1.00 98.56 215 PHE A O 1
ATOM 1662 N N . THR A 1 216 ? 2.909 -13.169 -6.532 1.00 97.50 216 THR A N 1
ATOM 1663 C CA . THR A 1 216 ? 2.429 -14.468 -7.026 1.00 97.50 216 THR A CA 1
ATOM 1664 C C . THR A 1 216 ? 1.270 -14.333 -8.015 1.00 97.50 216 THR A C 1
ATOM 1666 O O . THR A 1 216 ? 1.164 -15.140 -8.936 1.00 97.50 216 THR A O 1
ATOM 1669 N N . GLY A 1 217 ? 0.428 -13.307 -7.847 1.00 94.81 217 GLY A N 1
ATOM 1670 C CA . GLY A 1 217 ? -0.592 -12.910 -8.816 1.00 94.81 217 GLY A CA 1
ATOM 1671 C C . GLY A 1 217 ? -0.087 -11.862 -9.811 1.00 94.81 217 GLY A C 1
ATOM 1672 O O . GLY A 1 217 ? 1.115 -11.648 -9.958 1.00 94.81 217 GLY A O 1
ATOM 1673 N N . ILE A 1 218 ? -1.029 -11.209 -10.497 1.00 97.88 218 ILE A N 1
ATOM 1674 C CA . ILE A 1 218 ? -0.740 -10.119 -11.439 1.00 97.88 218 ILE A CA 1
ATOM 1675 C C . ILE A 1 218 ? -0.230 -8.899 -10.666 1.00 97.88 218 ILE A C 1
ATOM 1677 O O . ILE A 1 218 ? -0.835 -8.513 -9.664 1.00 97.88 218 ILE A O 1
ATOM 1681 N N . ALA A 1 219 ? 0.837 -8.276 -11.158 1.00 98.69 219 ALA A N 1
ATOM 1682 C CA . ALA A 1 219 ? 1.361 -7.015 -10.652 1.00 98.69 219 ALA A CA 1
ATOM 1683 C C . ALA A 1 219 ? 1.201 -5.924 -11.720 1.00 98.69 219 ALA A C 1
ATOM 1685 O O . ALA A 1 219 ? 1.837 -5.984 -12.771 1.00 98.69 219 ALA A O 1
ATOM 1686 N N . ASP A 1 220 ? 0.355 -4.931 -11.464 1.00 98.88 220 ASP A N 1
ATOM 1687 C CA . ASP A 1 220 ? 0.081 -3.849 -12.410 1.00 98.88 220 ASP A CA 1
ATOM 1688 C C . ASP A 1 220 ? 0.616 -2.513 -11.885 1.00 98.88 220 ASP A C 1
ATOM 1690 O O . ASP A 1 220 ? 0.134 -1.980 -10.895 1.00 98.88 220 ASP A O 1
ATOM 1694 N N . PHE A 1 221 ? 1.618 -1.960 -12.557 1.00 98.88 221 PHE A N 1
ATOM 1695 C CA . PHE A 1 221 ? 2.209 -0.643 -12.317 1.00 98.88 221 PHE A CA 1
ATOM 1696 C C . PHE A 1 221 ? 1.900 0.321 -13.471 1.00 98.88 221 PHE A C 1
ATOM 1698 O O . PHE A 1 221 ? 2.656 1.264 -13.728 1.00 98.88 221 PHE A O 1
ATOM 1705 N N . THR A 1 222 ? 0.805 0.098 -14.204 1.00 98.88 222 THR A N 1
ATOM 1706 C CA . THR A 1 222 ? 0.413 0.932 -15.341 1.00 98.88 222 THR A CA 1
ATOM 1707 C C . THR A 1 222 ? 0.333 2.400 -14.935 1.00 98.88 222 THR A C 1
ATOM 1709 O O . THR A 1 222 ? -0.412 2.788 -14.033 1.00 98.88 222 THR A O 1
ATOM 1712 N N . ARG A 1 223 ? 1.085 3.257 -15.633 1.00 98.81 223 ARG A N 1
ATOM 1713 C CA . ARG A 1 223 ? 1.180 4.702 -15.354 1.00 98.81 223 ARG A CA 1
ATOM 1714 C C . ARG A 1 223 ? 1.635 5.055 -13.929 1.00 98.81 223 ARG A C 1
ATOM 1716 O O . ARG A 1 223 ? 1.425 6.189 -13.500 1.00 98.81 223 ARG A O 1
ATOM 1723 N N . ALA A 1 224 ? 2.258 4.133 -13.195 1.00 98.88 224 ALA A N 1
ATOM 1724 C CA . ALA A 1 224 ? 2.899 4.462 -11.927 1.00 98.88 224 ALA A CA 1
ATOM 1725 C C . ALA A 1 224 ? 4.088 5.408 -12.163 1.00 98.88 224 ALA A C 1
ATOM 1727 O O . ALA A 1 224 ? 4.791 5.298 -13.170 1.00 98.88 224 ALA A O 1
ATOM 1728 N N . THR A 1 225 ? 4.314 6.345 -11.244 1.00 98.88 225 THR A N 1
ATOM 1729 C CA . THR A 1 225 ? 5.414 7.316 -11.328 1.00 98.88 225 THR A CA 1
ATOM 1730 C C . THR A 1 225 ? 6.326 7.198 -10.117 1.00 98.88 225 THR A C 1
ATOM 1732 O O . THR A 1 225 ? 5.889 7.385 -8.981 1.00 98.88 225 THR A O 1
ATOM 1735 N N . PHE A 1 226 ? 7.608 6.946 -10.369 1.00 98.56 226 PHE A N 1
ATOM 1736 C CA . PHE A 1 226 ? 8.669 6.858 -9.372 1.00 98.56 226 PHE A CA 1
ATOM 1737 C C . PHE A 1 226 ? 9.603 8.061 -9.531 1.00 98.56 226 PHE A C 1
ATOM 1739 O O . PHE A 1 226 ? 10.426 8.107 -10.447 1.00 98.56 226 PHE A O 1
ATOM 1746 N N . HIS A 1 227 ? 9.454 9.062 -8.661 1.00 97.00 227 HIS A N 1
ATOM 1747 C CA . HIS A 1 227 ? 10.248 10.294 -8.724 1.00 97.00 227 HIS A CA 1
ATOM 1748 C C . HIS A 1 227 ? 11.686 10.094 -8.243 1.00 97.00 227 HIS A C 1
ATOM 1750 O O . HIS A 1 227 ? 12.604 10.730 -8.754 1.00 97.00 227 HIS A O 1
ATOM 1756 N N . SER A 1 228 ? 11.878 9.202 -7.272 1.00 95.00 228 SER A N 1
ATOM 1757 C CA . SER A 1 228 ? 13.190 8.810 -6.764 1.00 95.00 228 SER A CA 1
ATOM 1758 C C . SER A 1 228 ? 13.473 7.345 -7.108 1.00 95.00 228 SER A C 1
ATOM 1760 O O . SER A 1 228 ? 13.015 6.856 -8.140 1.00 95.00 228 SER A O 1
ATOM 1762 N N . ASN A 1 229 ? 14.261 6.651 -6.290 1.00 94.88 229 ASN A N 1
ATOM 1763 C CA . ASN A 1 229 ? 14.698 5.297 -6.604 1.00 94.88 229 ASN A CA 1
ATOM 1764 C C . ASN A 1 229 ? 13.572 4.273 -6.417 1.00 94.88 229 ASN A C 1
ATOM 1766 O O . ASN A 1 229 ? 12.885 4.278 -5.395 1.00 94.88 229 ASN A O 1
ATOM 1770 N N . ALA A 1 230 ? 13.435 3.357 -7.368 1.00 97.19 230 ALA A N 1
ATOM 1771 C CA . ALA A 1 230 ? 12.528 2.224 -7.314 1.00 97.19 230 ALA A CA 1
ATOM 1772 C C . ALA A 1 230 ? 13.333 0.917 -7.332 1.00 97.19 230 ALA A C 1
ATOM 1774 O O . ALA A 1 230 ? 14.050 0.623 -8.292 1.00 97.19 230 ALA A O 1
ATOM 1775 N N . TRP A 1 231 ? 13.226 0.138 -6.256 1.00 97.56 231 TRP A N 1
ATOM 1776 C CA . TRP A 1 231 ? 14.018 -1.073 -6.051 1.00 97.56 231 TRP A CA 1
ATOM 1777 C C . TRP A 1 231 ? 13.144 -2.320 -6.125 1.00 97.56 231 TRP A C 1
ATOM 1779 O O . TRP A 1 231 ? 12.482 -2.674 -5.157 1.00 97.56 231 TRP A O 1
ATOM 1789 N N . PHE A 1 232 ? 13.192 -3.011 -7.257 1.00 97.56 232 PHE A N 1
ATOM 1790 C CA . PHE A 1 232 ? 12.572 -4.313 -7.522 1.00 97.56 232 PHE A CA 1
ATOM 1791 C C . PHE A 1 232 ? 13.612 -5.445 -7.529 1.00 97.56 232 PHE A C 1
ATOM 1793 O O . PHE A 1 232 ? 13.451 -6.466 -8.198 1.00 97.56 232 PHE A O 1
ATOM 1800 N N . GLY A 1 233 ? 14.715 -5.265 -6.799 1.00 93.75 233 GLY A N 1
ATOM 1801 C CA . GLY A 1 233 ? 15.799 -6.238 -6.755 1.00 93.75 233 GLY A CA 1
ATOM 1802 C C . GLY A 1 233 ? 15.378 -7.545 -6.081 1.00 93.75 233 GLY A C 1
ATOM 1803 O O . GLY A 1 233 ? 14.722 -7.534 -5.038 1.00 93.75 233 GLY A O 1
ATOM 1804 N N . ALA A 1 234 ? 15.787 -8.677 -6.657 1.00 95.94 234 ALA A N 1
ATOM 1805 C CA . ALA A 1 234 ? 15.452 -10.019 -6.168 1.00 95.94 234 ALA A CA 1
ATOM 1806 C C . ALA A 1 234 ? 13.938 -10.276 -6.001 1.00 95.94 234 ALA A C 1
ATOM 1808 O O . ALA A 1 234 ? 13.535 -11.050 -5.133 1.00 95.94 234 ALA A O 1
ATOM 1809 N N . VAL A 1 235 ? 13.104 -9.627 -6.821 1.00 98.00 235 VAL A N 1
ATOM 1810 C CA . VAL A 1 235 ? 11.647 -9.806 -6.818 1.00 98.00 235 VAL A CA 1
ATOM 1811 C C . VAL A 1 235 ? 11.239 -10.907 -7.803 1.00 98.00 235 VAL A C 1
ATOM 1813 O O . VAL A 1 235 ? 11.477 -10.767 -9.007 1.00 98.00 235 VAL A O 1
ATOM 1816 N N . PRO A 1 236 ? 10.618 -12.007 -7.345 1.00 98.00 236 PRO A N 1
ATOM 1817 C CA . PRO A 1 236 ? 9.874 -12.904 -8.219 1.00 98.00 236 PRO A CA 1
ATOM 1818 C C . PRO A 1 236 ? 8.497 -12.323 -8.580 1.00 98.00 236 PRO A C 1
ATOM 1820 O O . PRO A 1 236 ? 7.660 -12.070 -7.713 1.00 98.00 236 PRO A O 1
ATOM 1823 N N . PHE A 1 237 ? 8.253 -12.179 -9.880 1.00 98.25 237 PHE A N 1
ATOM 1824 C CA . PHE A 1 237 ? 6.944 -11.970 -10.493 1.00 98.25 237 PHE A CA 1
ATOM 1825 C C . PHE A 1 237 ? 6.484 -13.299 -11.101 1.00 98.25 237 PHE A C 1
ATOM 1827 O O . PHE A 1 237 ? 6.903 -13.675 -12.199 1.00 98.25 237 PHE A O 1
ATOM 1834 N N . ALA A 1 238 ? 5.689 -14.063 -10.351 1.00 97.69 238 ALA A N 1
ATOM 1835 C CA . ALA A 1 238 ? 5.187 -15.360 -10.796 1.00 97.69 238 ALA A CA 1
ATOM 1836 C C . ALA A 1 238 ? 4.031 -15.220 -11.801 1.00 97.69 238 ALA A C 1
ATOM 1838 O O . ALA A 1 238 ? 3.955 -16.002 -12.749 1.00 97.69 238 ALA A O 1
ATOM 1839 N N . GLY A 1 239 ? 3.153 -14.234 -11.586 1.00 95.69 239 GLY A N 1
ATOM 1840 C CA . GLY A 1 239 ? 2.133 -13.809 -12.544 1.00 95.69 239 GLY A CA 1
ATOM 1841 C C . GLY A 1 239 ? 2.653 -12.756 -13.525 1.00 95.69 239 GLY A C 1
ATOM 1842 O O . GLY A 1 239 ? 3.846 -12.442 -13.547 1.00 95.69 239 GLY A O 1
ATOM 1843 N N . ASP A 1 240 ? 1.746 -12.212 -14.333 1.00 97.88 240 ASP A N 1
ATOM 1844 C CA . ASP A 1 240 ? 2.081 -11.165 -15.299 1.00 97.88 240 ASP A CA 1
ATOM 1845 C C . ASP A 1 240 ? 2.443 -9.855 -14.585 1.00 97.88 240 ASP A C 1
ATOM 1847 O O . ASP A 1 240 ? 1.819 -9.479 -13.588 1.00 97.88 240 ASP A O 1
ATOM 1851 N N . ALA A 1 241 ? 3.443 -9.149 -15.111 1.00 98.38 241 ALA A N 1
ATOM 1852 C CA . ALA A 1 241 ? 3.927 -7.883 -14.576 1.00 98.38 241 ALA A CA 1
ATOM 1853 C C . ALA A 1 241 ? 3.810 -6.772 -15.627 1.00 98.38 241 ALA A C 1
ATOM 1855 O O . ALA A 1 241 ? 4.462 -6.802 -16.668 1.00 98.38 241 ALA A O 1
ATOM 1856 N N . THR A 1 242 ? 2.999 -5.755 -15.357 1.00 98.62 242 THR A N 1
ATOM 1857 C CA . THR A 1 242 ? 2.763 -4.655 -16.299 1.00 98.62 242 THR A CA 1
ATOM 1858 C C . THR A 1 242 ? 3.370 -3.363 -15.770 1.00 98.62 242 THR A C 1
ATOM 1860 O O . THR A 1 242 ? 3.053 -2.924 -14.676 1.00 98.62 242 THR A O 1
ATOM 1863 N N . PHE A 1 243 ? 4.217 -2.720 -16.567 1.00 98.62 243 PHE A N 1
ATOM 1864 C CA . PHE A 1 243 ? 4.811 -1.400 -16.320 1.00 98.62 243 PHE A CA 1
ATOM 1865 C C . PHE A 1 243 ? 4.451 -0.420 -17.446 1.00 98.62 243 PHE A C 1
ATOM 1867 O O . PHE A 1 243 ? 5.183 0.530 -17.739 1.00 98.62 243 PHE A O 1
ATOM 1874 N N . THR A 1 244 ? 3.328 -0.652 -18.125 1.00 98.44 244 THR A N 1
ATOM 1875 C CA . THR A 1 244 ? 2.922 0.120 -19.299 1.00 98.44 244 THR A CA 1
ATOM 1876 C C . THR A 1 244 ? 2.733 1.594 -18.956 1.00 98.44 244 THR A C 1
ATOM 1878 O O . THR A 1 244 ? 2.014 1.961 -18.028 1.00 98.44 244 THR A O 1
ATOM 1881 N N . ALA A 1 245 ? 3.406 2.465 -19.708 1.00 98.56 245 ALA A N 1
ATOM 1882 C CA . ALA A 1 245 ? 3.470 3.907 -19.463 1.00 98.56 245 ALA A CA 1
ATOM 1883 C C . ALA A 1 245 ? 3.922 4.311 -18.039 1.00 98.56 245 ALA A C 1
ATOM 1885 O O . ALA A 1 245 ? 3.681 5.447 -17.628 1.00 98.56 245 ALA A O 1
ATOM 1886 N N . ALA A 1 246 ? 4.578 3.417 -17.288 1.00 98.69 246 ALA A N 1
ATOM 1887 C CA . ALA A 1 246 ? 5.201 3.762 -16.014 1.00 98.69 246 ALA A CA 1
ATOM 1888 C C . ALA A 1 246 ? 6.391 4.706 -16.236 1.00 98.69 246 ALA A C 1
ATOM 1890 O O . ALA A 1 246 ? 7.090 4.611 -17.243 1.00 98.69 246 ALA A O 1
ATOM 1891 N N . THR A 1 247 ? 6.637 5.622 -15.306 1.00 98.69 247 THR A N 1
ATOM 1892 C CA . THR A 1 247 ? 7.720 6.607 -15.410 1.00 98.69 247 THR A CA 1
ATOM 1893 C C . THR A 1 247 ? 8.680 6.456 -14.242 1.00 98.69 247 THR A C 1
ATOM 1895 O O . THR A 1 247 ? 8.284 6.602 -13.090 1.00 98.69 247 THR A O 1
ATOM 1898 N N . PHE A 1 248 ? 9.948 6.203 -14.550 1.00 97.75 248 PHE A N 1
ATOM 1899 C CA . PHE A 1 248 ? 11.045 6.125 -13.594 1.00 97.75 248 PHE A CA 1
ATOM 1900 C C . PHE A 1 248 ? 11.969 7.329 -13.806 1.00 97.75 248 PHE A C 1
ATOM 1902 O O . PHE A 1 248 ? 12.545 7.488 -14.881 1.00 97.75 248 PHE A O 1
ATOM 1909 N N . ILE A 1 249 ? 12.062 8.207 -12.806 1.00 94.94 249 ILE A N 1
ATOM 1910 C CA . ILE A 1 249 ? 12.888 9.425 -12.859 1.00 94.94 249 ILE A CA 1
ATOM 1911 C C . ILE A 1 249 ? 14.234 9.179 -12.166 1.00 94.94 249 ILE A C 1
ATOM 1913 O O . ILE A 1 249 ? 15.287 9.487 -12.730 1.00 94.94 249 ILE A O 1
ATOM 1917 N N . GLY A 1 250 ? 14.193 8.615 -10.954 1.00 89.56 250 GLY A N 1
ATOM 1918 C CA . GLY A 1 250 ? 15.373 8.145 -10.227 1.00 89.56 250 GLY A CA 1
ATOM 1919 C C . GLY A 1 250 ? 15.827 6.761 -10.690 1.00 89.56 250 GLY A C 1
ATOM 1920 O O . GLY A 1 250 ? 15.418 6.289 -11.748 1.00 89.56 250 GLY A O 1
ATOM 1921 N N . ASN A 1 251 ? 16.678 6.100 -9.902 1.00 91.50 251 ASN A N 1
ATOM 1922 C CA . ASN A 1 251 ? 17.211 4.785 -10.271 1.00 91.50 251 ASN A CA 1
ATOM 1923 C C . ASN A 1 251 ? 16.104 3.727 -10.328 1.00 91.50 251 ASN A C 1
ATOM 1925 O O . ASN A 1 251 ? 15.227 3.704 -9.467 1.00 91.50 251 ASN A O 1
ATOM 1929 N N . ALA A 1 252 ? 16.178 2.823 -11.299 1.00 94.75 252 ALA A N 1
ATOM 1930 C CA . ALA A 1 252 ? 15.247 1.714 -11.467 1.00 94.75 252 ALA A CA 1
ATOM 1931 C C . ALA A 1 252 ? 16.014 0.385 -11.426 1.00 94.75 252 ALA A C 1
ATOM 1933 O O . ALA A 1 252 ? 16.590 -0.057 -12.420 1.00 94.75 252 ALA A O 1
ATOM 1934 N N . GLY A 1 253 ? 16.053 -0.246 -10.253 1.00 94.19 253 GLY A N 1
ATOM 1935 C CA . GLY A 1 253 ? 16.796 -1.486 -10.047 1.00 94.19 253 GLY A CA 1
ATOM 1936 C C . GLY A 1 253 ? 15.895 -2.711 -10.107 1.00 94.19 253 GLY A C 1
ATOM 1937 O O . GLY A 1 253 ? 15.105 -2.925 -9.196 1.00 94.19 253 GLY A O 1
ATOM 1938 N N . PHE A 1 254 ? 16.062 -3.548 -11.125 1.00 95.81 254 PHE A N 1
ATOM 1939 C CA . PHE A 1 254 ? 15.416 -4.859 -11.276 1.00 95.81 254 PHE A CA 1
ATOM 1940 C C . PHE A 1 254 ? 16.412 -6.014 -11.112 1.00 95.81 254 PHE A C 1
ATOM 1942 O O . PHE A 1 254 ? 16.073 -7.166 -11.370 1.00 95.81 254 PHE A O 1
ATOM 1949 N N . GLY A 1 255 ? 17.643 -5.731 -10.672 1.00 92.56 255 GLY A N 1
ATOM 1950 C CA . GLY A 1 255 ? 18.702 -6.725 -10.549 1.00 92.56 255 GLY A CA 1
ATOM 1951 C C . GLY A 1 255 ? 18.262 -7.984 -9.793 1.00 92.56 255 GLY A C 1
ATOM 1952 O O . GLY A 1 255 ? 17.696 -7.919 -8.699 1.00 92.56 255 GLY A O 1
ATOM 1953 N N . ARG A 1 256 ? 18.537 -9.159 -10.367 1.00 94.56 256 ARG A N 1
ATOM 1954 C CA . ARG A 1 256 ? 18.142 -10.481 -9.837 1.00 94.56 256 ARG A CA 1
ATOM 1955 C C . ARG A 1 256 ? 16.626 -10.722 -9.747 1.00 94.56 256 ARG A C 1
ATOM 1957 O O . ARG A 1 256 ? 16.221 -11.701 -9.119 1.00 94.56 256 ARG A O 1
ATOM 1964 N N . ALA A 1 257 ? 15.782 -9.872 -10.336 1.00 97.00 257 ALA A N 1
ATOM 1965 C CA . ALA A 1 257 ? 14.354 -10.154 -10.454 1.00 97.00 257 ALA A CA 1
ATOM 1966 C C . ALA A 1 257 ? 14.105 -11.355 -11.381 1.00 97.00 257 ALA A C 1
ATOM 1968 O O . ALA A 1 257 ? 14.930 -11.711 -12.226 1.00 97.00 257 ALA A O 1
ATOM 1969 N N . THR A 1 258 ? 12.956 -12.005 -11.224 1.00 98.31 258 THR A N 1
ATOM 1970 C CA . THR A 1 258 ? 12.527 -13.102 -12.101 1.00 98.31 258 THR A CA 1
ATOM 1971 C C . THR A 1 258 ? 11.115 -12.836 -12.585 1.00 98.31 258 THR A C 1
ATOM 1973 O O . THR A 1 258 ? 10.197 -12.787 -11.776 1.00 98.31 258 THR A O 1
ATOM 1976 N N . PHE A 1 259 ? 10.937 -12.716 -13.896 1.00 98.12 259 PHE A N 1
ATOM 1977 C CA . PHE A 1 259 ? 9.637 -12.612 -14.551 1.00 98.12 259 PHE A CA 1
ATOM 1978 C C . PHE A 1 259 ? 9.252 -13.983 -15.110 1.00 98.12 259 PHE A C 1
ATOM 1980 O O . PHE A 1 259 ? 9.806 -14.432 -16.120 1.00 98.12 259 PHE A O 1
ATOM 1987 N N . ALA A 1 260 ? 8.353 -14.684 -14.415 1.00 97.44 260 ALA A N 1
ATOM 1988 C CA . ALA A 1 260 ? 7.857 -15.992 -14.837 1.00 97.44 260 ALA A CA 1
ATOM 1989 C C . ALA A 1 260 ? 6.646 -15.892 -15.779 1.00 97.44 260 ALA A C 1
ATOM 1991 O O . ALA A 1 260 ? 6.544 -16.693 -16.716 1.00 97.44 260 ALA A O 1
ATOM 1992 N N . GLY A 1 261 ? 5.760 -14.924 -15.521 1.00 94.44 261 GLY A N 1
ATOM 1993 C CA . GLY A 1 261 ? 4.678 -14.514 -16.416 1.00 94.44 261 GLY A CA 1
ATOM 1994 C C . GLY A 1 261 ? 5.151 -13.577 -17.527 1.00 94.44 261 GLY A C 1
ATOM 1995 O O . GLY A 1 261 ? 6.355 -13.358 -17.707 1.00 94.44 261 GLY A O 1
ATOM 1996 N N . ASP A 1 262 ? 4.197 -13.036 -18.279 1.00 95.44 262 ASP A N 1
ATOM 1997 C CA . ASP A 1 262 ? 4.487 -12.026 -19.293 1.00 95.44 262 ASP A CA 1
ATOM 1998 C C . ASP A 1 262 ? 4.839 -10.692 -18.625 1.00 95.44 262 ASP A C 1
ATOM 2000 O O . ASP A 1 262 ? 4.329 -10.348 -17.557 1.00 95.44 262 ASP A O 1
ATOM 2004 N N . VAL A 1 263 ? 5.737 -9.929 -19.251 1.00 97.31 263 VAL A N 1
ATOM 2005 C CA . VAL A 1 263 ? 6.137 -8.614 -18.750 1.00 97.31 263 VAL A CA 1
ATOM 2006 C C . VAL A 1 263 ? 6.078 -7.555 -19.843 1.00 97.31 263 VAL A C 1
ATOM 2008 O O . VAL A 1 263 ? 6.654 -7.723 -20.918 1.00 97.31 263 VAL A O 1
ATOM 2011 N N . ASP A 1 264 ? 5.390 -6.448 -19.559 1.00 97.56 264 ASP A N 1
ATOM 2012 C CA . ASP A 1 264 ? 5.157 -5.364 -20.516 1.00 97.56 264 ASP A CA 1
ATOM 2013 C C . ASP A 1 264 ? 5.710 -4.025 -20.007 1.00 97.56 264 ASP A C 1
ATOM 2015 O O . ASP A 1 264 ? 5.317 -3.528 -18.957 1.00 97.56 264 ASP A O 1
ATOM 2019 N N . PHE A 1 265 ? 6.611 -3.414 -20.780 1.00 97.50 265 PHE A N 1
ATOM 2020 C CA . PHE A 1 265 ? 7.165 -2.072 -20.537 1.00 97.50 265 PHE A CA 1
ATOM 2021 C C . PHE A 1 265 ? 6.765 -1.073 -21.642 1.00 97.50 265 PHE A C 1
ATOM 2023 O O . PHE A 1 265 ? 7.408 -0.031 -21.843 1.00 97.50 265 PHE A O 1
ATOM 2030 N N . THR A 1 266 ? 5.724 -1.375 -22.419 1.00 97.06 266 THR A N 1
ATOM 2031 C CA . THR A 1 266 ? 5.267 -0.531 -23.528 1.00 97.06 266 THR A CA 1
ATOM 2032 C C . THR A 1 266 ? 4.993 0.889 -23.036 1.00 97.06 266 THR A C 1
ATOM 2034 O O . THR A 1 266 ? 4.333 1.117 -22.031 1.00 97.06 266 THR A O 1
ATOM 2037 N N . GLY A 1 267 ? 5.573 1.892 -23.699 1.00 96.81 267 GLY A N 1
ATOM 2038 C CA . GLY A 1 267 ? 5.429 3.294 -23.283 1.00 96.81 267 GLY A CA 1
ATOM 2039 C C . GLY A 1 267 ? 6.114 3.693 -21.964 1.00 96.81 267 GLY A C 1
ATOM 2040 O O . GLY A 1 267 ? 6.103 4.876 -21.653 1.00 96.81 267 GLY A O 1
ATOM 2041 N N . ALA A 1 268 ? 6.746 2.776 -21.216 1.00 97.75 268 ALA A N 1
ATOM 2042 C CA . ALA A 1 268 ? 7.455 3.122 -19.979 1.00 97.75 268 ALA A CA 1
ATOM 2043 C C . ALA A 1 268 ? 8.643 4.080 -20.212 1.00 97.75 268 ALA A C 1
ATOM 2045 O O . ALA A 1 268 ? 9.368 3.945 -21.196 1.00 97.75 268 ALA A O 1
ATOM 2046 N N . THR A 1 269 ? 8.905 5.014 -19.312 1.00 97.19 269 THR A N 1
ATOM 2047 C CA . THR A 1 269 ? 10.112 5.851 -19.360 1.00 97.19 269 THR A CA 1
ATOM 2048 C C . THR A 1 269 ? 11.104 5.317 -18.340 1.00 97.19 269 THR A C 1
ATOM 2050 O O . THR A 1 269 ? 10.805 5.324 -17.150 1.00 97.19 269 THR A O 1
ATOM 2053 N N . LEU A 1 270 ? 12.254 4.834 -18.809 1.00 94.38 270 LEU A N 1
ATOM 2054 C CA . LEU A 1 270 ? 13.338 4.302 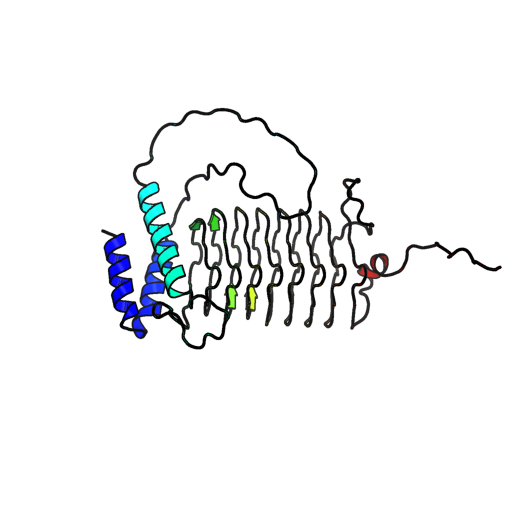-17.983 1.00 94.38 270 LEU A CA 1
ATOM 2055 C C . LEU A 1 270 ? 14.558 5.229 -18.091 1.00 94.38 270 LEU A C 1
ATOM 2057 O O . LEU A 1 270 ? 14.833 5.711 -19.197 1.00 94.38 270 LEU A O 1
ATOM 2061 N N . PRO A 1 271 ? 15.314 5.447 -17.002 1.00 91.06 271 PRO A N 1
ATOM 2062 C CA . PRO A 1 271 ? 16.643 6.031 -17.085 1.00 91.06 271 PRO A CA 1
ATOM 2063 C C . PRO A 1 271 ? 17.563 5.219 -18.010 1.00 91.06 271 PRO A C 1
ATOM 2065 O O . PRO A 1 271 ? 17.303 4.032 -18.253 1.00 91.06 271 PRO A O 1
ATOM 2068 N N . PRO A 1 272 ? 18.660 5.813 -18.508 1.00 84.81 272 PRO A N 1
ATOM 2069 C CA . PRO A 1 272 ? 19.651 5.096 -19.302 1.00 84.81 272 PRO A CA 1
ATOM 2070 C C . PRO A 1 272 ? 20.175 3.833 -18.608 1.00 84.81 272 PRO A C 1
ATOM 2072 O O . PRO A 1 272 ? 20.187 3.731 -17.380 1.00 84.81 272 PRO A O 1
ATOM 2075 N N . ALA A 1 273 ? 20.649 2.875 -19.404 1.00 76.56 273 ALA A N 1
ATOM 2076 C CA . ALA A 1 273 ? 21.451 1.784 -18.869 1.00 76.56 273 ALA A CA 1
ATOM 2077 C C . ALA A 1 273 ? 22.735 2.381 -18.277 1.00 76.56 273 ALA A C 1
ATOM 2079 O O . ALA A 1 273 ? 23.412 3.172 -18.936 1.00 76.56 273 ALA A O 1
ATOM 2080 N N . GLY A 1 274 ? 23.060 2.019 -17.044 1.00 65.25 274 GLY A N 1
ATOM 2081 C CA . GLY A 1 274 ? 24.256 2.493 -16.365 1.00 65.25 274 GLY A CA 1
ATOM 2082 C C . GLY A 1 274 ? 24.668 1.499 -15.296 1.00 65.25 274 GLY A C 1
ATOM 2083 O O . GLY A 1 274 ? 23.813 0.884 -14.659 1.00 65.25 274 GLY A O 1
ATOM 2084 N N . GLU A 1 275 ? 25.975 1.319 -15.125 1.00 56.31 275 GLU A N 1
ATOM 2085 C CA . GLU A 1 275 ? 26.497 0.647 -13.939 1.00 56.31 275 GLU A CA 1
ATOM 2086 C C . GLU A 1 275 ? 26.241 1.516 -12.704 1.00 56.31 275 GLU A C 1
ATOM 2088 O O . GLU A 1 275 ? 26.049 2.729 -12.809 1.00 56.31 275 GLU A O 1
ATOM 2093 N N . ILE A 1 276 ? 26.236 0.884 -11.529 1.00 55.47 276 ILE A N 1
ATOM 2094 C CA . ILE A 1 276 ? 26.126 1.569 -10.240 1.00 55.47 276 ILE A CA 1
ATOM 2095 C C . ILE A 1 276 ? 27.323 2.522 -10.094 1.00 55.47 276 ILE A C 1
ATOM 2097 O O . ILE A 1 276 ? 28.378 2.134 -9.597 1.00 55.47 276 ILE A O 1
ATOM 2101 N N . ASP A 1 277 ? 27.158 3.773 -10.516 1.00 56.94 277 ASP A N 1
ATOM 2102 C CA . ASP A 1 277 ? 28.107 4.854 -10.275 1.00 56.94 277 ASP A CA 1
ATOM 2103 C C . ASP A 1 277 ? 27.546 5.771 -9.188 1.00 56.94 277 ASP A C 1
ATOM 2105 O O . ASP A 1 277 ? 26.743 6.669 -9.433 1.00 56.94 277 ASP A O 1
ATOM 2109 N N . LEU A 1 278 ? 27.978 5.527 -7.951 1.00 55.94 278 LEU A N 1
ATOM 2110 C CA . LEU A 1 278 ? 27.581 6.323 -6.787 1.00 55.94 278 LEU A CA 1
ATOM 2111 C C . LEU A 1 278 ? 28.193 7.738 -6.791 1.00 55.94 278 LEU A C 1
ATOM 2113 O O . LEU A 1 278 ? 27.896 8.523 -5.891 1.00 55.94 278 LEU A O 1
ATOM 2117 N N . SER A 1 279 ? 29.061 8.059 -7.757 1.00 55.56 279 SER A N 1
ATOM 2118 C CA . SER A 1 279 ? 29.767 9.340 -7.858 1.00 55.56 279 SER A CA 1
ATOM 2119 C C . SER A 1 279 ? 29.183 10.298 -8.904 1.00 55.56 279 SER A C 1
ATOM 2121 O O . SER A 1 279 ? 29.486 11.493 -8.860 1.00 55.56 279 SER A O 1
ATOM 2123 N N . ALA A 1 280 ? 28.305 9.819 -9.793 1.00 53.72 280 ALA A N 1
ATOM 2124 C CA . ALA A 1 280 ? 27.636 10.631 -10.805 1.00 53.72 280 ALA A CA 1
ATOM 2125 C C . ALA A 1 280 ? 26.145 10.848 -10.468 1.00 53.72 280 ALA A C 1
ATOM 2127 O O . ALA A 1 280 ? 25.455 9.915 -10.066 1.00 53.72 280 ALA A O 1
ATOM 2128 N N . PRO A 1 281 ? 25.590 12.059 -10.673 1.00 55.59 281 PRO A N 1
ATOM 2129 C CA . PRO A 1 281 ? 24.184 12.363 -10.384 1.00 55.59 281 PRO A CA 1
ATOM 2130 C C . PRO A 1 281 ? 23.194 11.780 -11.414 1.00 55.59 281 PRO A C 1
ATOM 2132 O O . PRO A 1 281 ? 22.031 12.179 -11.440 1.00 55.59 281 PRO A O 1
ATOM 2135 N N . SER A 1 282 ? 23.637 10.892 -12.306 1.00 68.56 282 SER A N 1
ATOM 2136 C CA . SER A 1 282 ? 22.788 10.299 -13.339 1.00 68.56 282 SER A CA 1
ATOM 2137 C C . SER A 1 282 ? 21.967 9.141 -12.783 1.00 68.56 282 SER A C 1
ATOM 2139 O O . SER A 1 282 ? 22.521 8.225 -12.175 1.00 68.56 282 SER A O 1
ATOM 2141 N N . SER A 1 283 ? 20.659 9.151 -13.043 1.00 81.25 283 SER A N 1
ATOM 2142 C CA . SER A 1 283 ? 19.822 7.987 -12.780 1.00 81.25 283 SER A CA 1
ATOM 2143 C C . SER A 1 283 ? 20.124 6.849 -13.756 1.00 81.25 283 SER A C 1
ATOM 2145 O O . SER A 1 283 ? 20.477 7.087 -14.914 1.00 81.25 283 SER A O 1
ATOM 2147 N N . TRP A 1 284 ? 19.986 5.609 -13.290 1.00 86.50 284 TRP A N 1
ATOM 2148 C CA . TRP A 1 284 ? 20.280 4.404 -14.071 1.00 86.50 284 TRP A CA 1
ATOM 2149 C C . TRP A 1 284 ? 19.190 3.346 -13.947 1.00 86.50 284 TRP A C 1
ATOM 2151 O O . TRP A 1 284 ? 18.422 3.317 -12.983 1.00 86.50 284 TRP A O 1
ATOM 2161 N N . THR A 1 285 ? 19.155 2.456 -14.935 1.00 90.06 285 THR A N 1
ATOM 2162 C CA . THR A 1 285 ? 18.316 1.258 -14.939 1.00 90.06 285 THR A CA 1
ATOM 2163 C C . THR A 1 285 ? 19.181 0.008 -14.970 1.00 90.06 285 THR A C 1
ATOM 2165 O O . THR A 1 285 ? 20.089 -0.101 -15.795 1.00 90.06 285 THR A O 1
ATOM 2168 N N . ASP A 1 286 ? 18.852 -0.959 -14.118 1.00 89.62 286 ASP A N 1
ATOM 2169 C CA . ASP A 1 286 ? 19.598 -2.206 -13.963 1.00 89.62 286 ASP A CA 1
ATOM 2170 C C . ASP A 1 286 ? 18.700 -3.426 -14.080 1.00 89.62 286 ASP A C 1
ATOM 2172 O O . ASP A 1 286 ? 17.744 -3.590 -13.325 1.00 89.62 286 ASP A O 1
ATOM 2176 N N . PHE A 1 287 ? 19.070 -4.309 -15.002 1.00 92.19 287 PHE A N 1
ATOM 2177 C CA . PHE A 1 287 ? 18.479 -5.629 -15.180 1.00 92.19 287 PHE A CA 1
ATOM 2178 C C . PHE A 1 287 ? 19.524 -6.748 -15.020 1.00 92.19 287 PHE A C 1
ATOM 2180 O O . PHE A 1 287 ? 19.306 -7.877 -15.466 1.00 92.19 287 PHE A O 1
ATOM 2187 N N . THR A 1 288 ? 20.658 -6.485 -14.367 1.00 88.94 288 THR A N 1
ATOM 2188 C CA . THR A 1 288 ? 21.722 -7.471 -14.142 1.00 88.94 288 THR A CA 1
ATOM 2189 C C . THR A 1 288 ? 21.186 -8.714 -13.439 1.00 88.94 288 THR A C 1
ATOM 2191 O O . THR A 1 288 ? 20.428 -8.653 -12.471 1.00 88.94 288 THR A O 1
ATOM 2194 N N . ALA A 1 289 ? 21.549 -9.885 -13.966 1.00 91.06 289 ALA A N 1
ATOM 2195 C CA . ALA A 1 289 ? 21.063 -11.178 -13.485 1.00 91.06 289 ALA A CA 1
ATOM 2196 C C . ALA A 1 289 ? 19.521 -11.305 -13.405 1.00 91.06 289 ALA A C 1
ATOM 2198 O O . ALA A 1 289 ? 19.018 -12.156 -12.671 1.00 91.06 289 ALA A O 1
ATOM 2199 N N . THR A 1 290 ? 18.769 -10.486 -14.150 1.00 94.06 290 THR A N 1
ATOM 2200 C CA . THR A 1 290 ? 17.312 -10.629 -14.272 1.00 94.06 290 THR A CA 1
ATOM 2201 C C . THR A 1 290 ? 16.980 -11.794 -15.190 1.00 94.06 290 THR A C 1
ATOM 2203 O O . THR A 1 290 ? 17.600 -11.967 -16.239 1.00 94.06 290 THR A O 1
ATOM 2206 N N . THR A 1 291 ? 15.974 -12.578 -14.819 1.00 96.44 291 THR A N 1
ATOM 2207 C CA . THR A 1 291 ? 15.498 -13.711 -15.619 1.00 96.44 291 THR A CA 1
ATOM 2208 C C . THR A 1 291 ? 14.141 -13.396 -16.249 1.00 96.44 291 THR A C 1
ATOM 2210 O O . THR A 1 291 ? 13.227 -12.962 -15.552 1.00 96.44 291 THR A O 1
ATOM 2213 N N . PHE A 1 292 ? 13.998 -13.653 -17.554 1.00 96.56 292 PHE A N 1
ATOM 2214 C CA . PHE A 1 292 ? 12.749 -13.501 -18.310 1.00 96.56 292 PHE A CA 1
ATOM 2215 C C . PHE A 1 292 ? 12.324 -14.849 -18.910 1.00 96.56 292 PHE A C 1
ATOM 2217 O O . PHE A 1 292 ? 12.841 -15.259 -19.950 1.00 96.56 292 PHE A O 1
ATOM 2224 N N . ASN A 1 293 ? 11.372 -15.549 -18.286 1.00 96.50 293 ASN A N 1
ATOM 2225 C CA . ASN A 1 293 ? 10.989 -16.909 -18.702 1.00 96.50 293 ASN A CA 1
ATOM 2226 C C . ASN A 1 293 ? 10.209 -16.945 -20.026 1.00 96.50 293 ASN A C 1
ATOM 2228 O O . ASN A 1 293 ? 10.186 -17.974 -20.702 1.00 96.50 293 ASN A O 1
ATOM 2232 N N . ARG A 1 294 ? 9.571 -15.831 -20.398 1.00 94.44 294 ARG A N 1
ATOM 2233 C CA . ARG A 1 294 ? 8.803 -15.666 -21.645 1.00 94.44 294 ARG A CA 1
ATOM 2234 C C . ARG A 1 294 ? 9.557 -14.881 -22.724 1.00 94.44 294 ARG A C 1
ATOM 2236 O O . ARG A 1 294 ? 8.997 -14.577 -23.771 1.00 94.44 294 ARG A O 1
ATOM 2243 N N . GLY A 1 295 ? 10.846 -14.621 -22.499 1.00 92.00 295 GLY A N 1
ATOM 2244 C CA . GLY A 1 295 ? 11.699 -13.838 -23.389 1.00 92.00 295 GLY A CA 1
ATOM 2245 C C . GLY A 1 295 ? 11.819 -12.376 -22.963 1.00 92.00 295 GLY A C 1
ATOM 2246 O O . GLY A 1 295 ? 11.002 -11.849 -22.213 1.00 92.00 295 GLY A O 1
ATOM 2247 N N . VAL A 1 296 ? 12.886 -11.726 -23.425 1.00 93.38 296 VAL A N 1
ATOM 2248 C CA . VAL A 1 296 ? 13.185 -10.330 -23.085 1.00 93.38 296 VAL A CA 1
ATOM 2249 C C . VAL A 1 296 ? 12.280 -9.403 -23.906 1.00 93.38 296 VAL A C 1
ATOM 2251 O O . VAL A 1 296 ? 12.318 -9.478 -25.139 1.00 93.38 296 VAL A O 1
ATOM 2254 N N . PRO A 1 297 ? 11.502 -8.499 -23.279 1.00 92.56 297 PRO A N 1
ATOM 2255 C CA . PRO A 1 297 ? 10.733 -7.497 -24.010 1.00 92.56 297 PRO A CA 1
ATOM 2256 C C . PRO A 1 297 ? 11.645 -6.655 -24.916 1.00 92.56 297 PRO A C 1
ATOM 2258 O O . PRO A 1 297 ? 12.713 -6.238 -24.461 1.00 92.56 297 PRO A O 1
ATOM 2261 N N . PRO A 1 298 ? 11.240 -6.309 -26.155 1.00 89.44 298 PRO A N 1
ATOM 2262 C CA . PRO A 1 298 ? 12.098 -5.576 -27.094 1.00 89.44 298 PRO A CA 1
ATOM 2263 C C . PRO A 1 298 ? 12.676 -4.276 -26.524 1.00 89.44 298 PRO A C 1
ATOM 2265 O O . PRO A 1 298 ? 13.824 -3.926 -26.784 1.00 89.44 298 PRO A O 1
ATOM 2268 N N . LYS A 1 299 ? 11.895 -3.581 -25.691 1.00 90.38 299 LYS A N 1
ATOM 2269 C CA . LYS A 1 299 ? 12.313 -2.350 -25.015 1.00 90.38 299 LYS A CA 1
ATOM 2270 C C . LYS A 1 299 ? 13.456 -2.552 -24.019 1.00 90.38 299 LYS A C 1
ATOM 2272 O O . LYS A 1 299 ? 14.217 -1.620 -23.778 1.00 90.38 299 LYS A O 1
ATOM 2277 N N . LEU A 1 300 ? 13.565 -3.747 -23.444 1.00 91.44 300 LEU A N 1
ATOM 2278 C CA . LEU A 1 300 ? 14.582 -4.086 -22.456 1.00 91.44 300 LEU A CA 1
ATOM 2279 C C . LEU A 1 300 ? 15.847 -4.683 -23.080 1.00 91.44 300 LEU A C 1
ATOM 2281 O O . LEU A 1 300 ? 16.851 -4.817 -22.389 1.00 91.44 300 LEU A O 1
ATOM 2285 N N . ALA A 1 301 ? 15.844 -4.990 -24.382 1.00 87.81 301 ALA A N 1
ATOM 2286 C CA . ALA A 1 301 ? 17.009 -5.542 -25.071 1.00 87.81 301 ALA A CA 1
ATOM 2287 C C . ALA A 1 301 ? 18.319 -4.748 -24.834 1.00 87.81 301 ALA A C 1
ATOM 2289 O O . ALA A 1 301 ? 19.339 -5.397 -24.591 1.00 87.81 301 ALA A O 1
ATOM 2290 N N . PRO A 1 302 ? 18.323 -3.393 -24.798 1.00 86.31 302 PRO A N 1
ATOM 2291 C CA . PRO A 1 302 ? 19.532 -2.614 -24.502 1.00 86.31 302 PRO A CA 1
ATOM 2292 C C . PRO A 1 302 ? 20.090 -2.789 -23.081 1.00 86.31 302 PRO A C 1
ATOM 2294 O O . PRO A 1 302 ? 21.235 -2.425 -22.843 1.00 86.31 302 PRO A O 1
ATOM 2297 N N . PHE A 1 303 ? 19.300 -3.313 -22.139 1.00 84.75 303 PHE A N 1
ATOM 2298 C CA . PHE A 1 303 ? 19.667 -3.433 -20.724 1.00 84.75 303 PHE A CA 1
ATOM 2299 C C . PHE A 1 303 ? 20.096 -4.857 -20.322 1.00 84.75 303 PHE A C 1
ATOM 2301 O O . PHE A 1 303 ? 20.609 -5.049 -19.224 1.00 84.75 303 PHE A O 1
ATOM 2308 N N . VAL A 1 304 ? 19.852 -5.863 -21.176 1.00 78.44 304 VAL A N 1
ATOM 2309 C CA . VAL A 1 304 ? 19.972 -7.299 -20.829 1.00 78.44 304 VAL A CA 1
ATOM 2310 C C . VAL A 1 304 ? 21.073 -8.022 -21.637 1.00 78.44 304 VAL A C 1
ATOM 2312 O O . VAL A 1 304 ? 21.407 -9.165 -21.344 1.00 78.44 304 VAL A O 1
ATOM 2315 N N . SER A 1 305 ? 21.679 -7.373 -22.639 1.00 63.22 305 SER A N 1
ATOM 2316 C CA . SER A 1 305 ? 22.768 -7.920 -23.481 1.00 63.22 305 SER A CA 1
ATOM 2317 C C . SER A 1 305 ? 24.074 -7.132 -23.277 1.00 63.22 305 SER A C 1
ATOM 2319 O O . SER A 1 305 ? 23.992 -5.951 -22.945 1.00 63.22 305 SER A O 1
ATOM 2321 N N . PRO A 1 306 ? 25.273 -7.742 -23.424 1.00 52.16 306 PRO A N 1
ATOM 2322 C CA . PRO A 1 306 ? 26.519 -7.137 -22.946 1.00 52.16 306 PRO A CA 1
ATOM 2323 C C . PRO A 1 306 ? 26.830 -5.830 -23.697 1.00 52.16 306 PRO A C 1
ATOM 2325 O O . PRO A 1 306 ? 26.379 -5.668 -24.836 1.00 52.16 306 PRO A O 1
ATOM 2328 N N . PRO A 1 307 ? 27.618 -4.905 -23.113 1.00 38.59 307 PRO A N 1
ATOM 2329 C CA . PRO A 1 307 ? 28.061 -3.716 -23.835 1.00 38.59 307 PRO A CA 1
ATOM 2330 C C . PRO A 1 307 ? 28.800 -4.123 -25.126 1.00 38.59 307 PRO A C 1
ATOM 2332 O O . PRO A 1 307 ? 29.499 -5.144 -25.142 1.00 38.59 307 PRO A O 1
ATOM 2335 N N . PRO A 1 308 ? 28.671 -3.364 -26.230 1.00 34.75 308 PRO A N 1
ATOM 2336 C CA . PRO A 1 308 ? 29.380 -3.676 -27.461 1.00 34.75 308 PRO A CA 1
ATOM 2337 C C . PRO A 1 308 ? 30.890 -3.473 -27.260 1.00 34.75 308 PRO A C 1
ATOM 2339 O O . PRO A 1 308 ? 31.359 -2.346 -27.145 1.00 34.75 308 PRO A O 1
ATOM 2342 N N . GLY A 1 309 ? 31.654 -4.570 -27.268 1.00 42.16 309 GLY A N 1
ATOM 2343 C CA . GLY A 1 309 ? 33.106 -4.552 -27.479 1.00 42.16 309 GLY A CA 1
ATOM 2344 C C . GLY A 1 309 ? 33.967 -4.567 -26.214 1.00 42.16 309 GLY A C 1
ATOM 2345 O O . GLY A 1 309 ? 34.562 -3.563 -25.843 1.00 42.16 309 GLY A O 1
ATOM 2346 N N . GLY A 1 310 ? 34.129 -5.748 -25.624 1.00 34.03 310 GLY A N 1
ATOM 2347 C CA . GLY A 1 310 ? 35.189 -6.038 -24.662 1.00 34.03 310 GLY A CA 1
ATOM 2348 C C . GLY A 1 310 ? 35.674 -7.465 -24.862 1.00 34.03 310 GLY A C 1
ATOM 2349 O O . GLY A 1 310 ? 35.282 -8.364 -24.126 1.00 34.03 310 GLY A O 1
ATOM 2350 N N . SER A 1 311 ? 36.463 -7.693 -25.912 1.00 35.12 311 SER A N 1
ATOM 2351 C CA . SER A 1 311 ? 37.186 -8.950 -26.093 1.00 35.12 311 SER A CA 1
ATOM 2352 C C . SER A 1 311 ? 38.032 -9.221 -24.847 1.00 35.12 311 SER A C 1
ATOM 2354 O O . SER A 1 311 ? 38.854 -8.386 -24.470 1.00 35.12 311 SER A O 1
ATOM 2356 N N . LEU A 1 312 ? 37.844 -10.383 -24.217 1.00 37.84 312 LEU A N 1
ATOM 2357 C CA . LEU A 1 312 ? 38.811 -10.927 -23.264 1.00 37.84 312 LEU A CA 1
ATOM 2358 C C . LEU A 1 312 ? 40.179 -10.987 -23.966 1.00 37.84 312 LEU A C 1
ATOM 2360 O O . LEU A 1 312 ? 40.243 -11.555 -25.061 1.00 37.84 312 LEU A O 1
ATOM 2364 N N . PRO A 1 313 ? 41.261 -10.417 -23.404 1.00 35.22 313 PRO A N 1
ATOM 2365 C CA . PRO A 1 313 ? 42.584 -10.691 -23.927 1.00 35.22 313 PRO A CA 1
ATOM 2366 C C . PRO A 1 313 ? 42.857 -12.188 -23.765 1.00 35.22 313 PRO A C 1
ATOM 2368 O O . PRO A 1 313 ? 42.756 -12.750 -22.673 1.00 35.22 313 PRO A O 1
ATOM 2371 N N . ASP A 1 314 ? 43.152 -12.809 -24.900 1.00 41.75 314 ASP A N 1
ATOM 2372 C CA . ASP A 1 314 ? 43.694 -14.150 -25.033 1.00 41.75 314 ASP A CA 1
ATOM 2373 C C . ASP A 1 314 ? 44.922 -14.286 -24.122 1.00 41.75 314 ASP A C 1
ATOM 2375 O O . ASP A 1 314 ? 45.964 -13.682 -24.369 1.00 41.75 314 ASP A O 1
ATOM 2379 N N . MET A 1 315 ? 44.788 -15.039 -23.029 1.00 43.25 315 MET A N 1
ATOM 2380 C CA . MET A 1 315 ? 45.928 -15.466 -22.213 1.00 43.25 315 MET A CA 1
ATOM 2381 C C . MET A 1 315 ? 46.467 -16.769 -22.804 1.00 43.25 315 MET A C 1
ATOM 2383 O O . MET A 1 315 ? 46.366 -17.844 -22.212 1.00 43.25 315 MET A O 1
ATOM 2387 N N . GLY A 1 316 ? 46.986 -16.648 -24.025 1.00 50.91 316 GLY A N 1
ATOM 2388 C CA . GLY A 1 316 ? 47.753 -17.667 -24.716 1.00 50.91 316 GLY A CA 1
ATOM 2389 C C . GLY A 1 316 ? 49.244 -17.535 -24.399 1.00 50.91 316 GLY A C 1
ATOM 2390 O O . GLY A 1 316 ? 49.882 -16.599 -24.872 1.00 50.91 316 GLY A O 1
ATOM 2391 N N . GLN A 1 317 ? 49.743 -18.551 -23.684 1.00 40.44 317 GLN A N 1
ATOM 2392 C CA . GLN A 1 317 ? 51.142 -18.934 -23.394 1.00 40.44 317 GLN A CA 1
ATOM 2393 C C . GLN A 1 317 ? 51.949 -18.094 -22.396 1.00 40.44 317 GLN A C 1
ATOM 2395 O O . GLN A 1 317 ? 52.251 -16.914 -22.663 1.00 40.44 317 GLN A O 1
#

Secondary structure (DSSP, 8-state):
-HHHHHHHHHHHHHH-GGGHHHHHHHHHHHHTS---PPP----S----S-----------------S--TTHHHHHHHHHHHHHHHHHHH---SS-SSPSS--TT--TT--EE-TT-EEES-B-TT-EES-EE-TT-EEES-EE-TT-EEEEEEE-TT-EE-S-EE-TT-EEEEEE-TT-EE-S-EE-TT-EESS-EE-TT-EESS-EE-TT-EE-S-EE-TT-EESS-EE-TT-EE-S-EE-TT-EE-S-EE-TT-EE-S-EE-TT-B-PPB----TTS----EE-TT-EETT---GGGHHHHS--S--PPP----

Foldseek 3Di:
DLVVVLVVLLVVCLVPVVCVQVSLVVLLVLQLDDADQPDDPDDDPDDPPDDDDDDDDDDDDDDDDDDDPDPNVVSVVSLVVSLVLVLQQQAQDDDDPPDPHGDSSHRPPHEHDNDLGEHEQRANDNGEHAEYEQANYEYHYEAEPHLYEHNAEYECHNYEDCEEYACHNYEHQEYHLHLYEDNYEYHCDQYEHNEEYANHQYEACEEYHNHNYEALYEYHCHQYEHQEEYALALYENNEEYECALYEYNAAYENHNYEDNYHYYCHNYHHFDDDDPDPPDPGHHYACHNYHYNPDDDPVCVNRYDDDPDDDDPPPDD

InterPro domains:
  IPR001646 Pentapeptide repeat [PF00805] (113-144)
  IPR001646 Pentapeptide repeat [PF13576] (221-269)

Organism: NCBI:txid1816

pLDDT: mean 83.96, std 22.13, range [25.98, 98.94]

Solvent-accessible surface area (backbone atoms only — not comparable to full-atom values): 16336 Å² total; per-residue (Å²): 116,67,70,61,50,54,58,49,48,49,56,54,22,73,82,33,72,90,41,37,58,60,48,45,48,52,49,26,56,57,48,36,45,91,68,81,77,78,84,77,87,74,74,91,83,75,80,75,97,62,86,88,87,86,91,84,89,83,89,87,81,91,81,86,88,84,91,83,74,81,61,65,54,58,54,49,54,52,50,50,49,48,53,48,54,52,33,54,26,28,26,41,59,95,67,73,84,85,56,96,70,62,37,90,67,35,47,80,84,35,62,46,61,34,50,51,12,57,42,66,52,44,61,42,49,52,17,47,37,25,36,39,36,29,36,48,13,36,35,41,50,52,34,34,31,33,44,17,34,32,76,32,49,37,34,31,33,51,14,36,34,61,30,43,35,34,30,32,50,14,35,29,36,27,37,33,33,32,49,17,36,31,60,23,42,38,38,29,34,45,16,34,27,67,23,45,33,35,30,34,42,18,35,28,55,26,42,34,35,31,40,45,14,37,31,55,19,40,37,34,30,35,44,17,35,30,56,23,37,36,32,38,28,48,18,42,29,54,21,37,37,36,31,34,45,15,36,38,60,19,33,38,34,32,32,45,14,32,34,58,24,57,65,43,58,58,77,38,43,70,34,53,71,47,77,96,52,93,87,52,96,69,44,25,28,34,38,54,77,43,43,53,72,73,56,78,46,78,88,48,49,82,51,73,52,80,79,91,84,74,81,76,80,81,87,76,131